Protein AF-A0A832GE24-F1 (afdb_monomer)

pLDDT: mean 90.78, std 8.94, range [49.69, 98.56]

Mean predicted aligned error: 11.34 Å

Nearest PDB structures (foldseek):
  1hh4-assembly1_D  TM=3.457E-01  e=4.045E+00  Homo sapiens
  7qfa-assembly1_A  TM=4.150E-01  e=9.790E+00  Homo sapiens

Foldseek 3Di:
DFWFKAFAKADDPPPFWRFEAAQVWPHFAAPQKKKFKWKDAPPDDPVPTHTWDAIFGAHDDPRGRITGDGMITDHHDHAQHKMKMKMKMWGCVQDRDRVSNVLDQTWIDMFPIDIDGTHGDPDPDDGHYPMGTGYYYTHHSDDDDALLCDQDPQKDKDWQWDRDPVSDTDQDDLDPPGGMDMDHDDPDDDLKDKDKDWDKAEDHPDVVRDFFAKDDDDPFFDNTDGQVGGDQAWIWGQGADDPDPDQPNWTFIHHRRDTPDIGHDHRYDVVIDIWIWIWIQDSVRDIDIDIRD

Radius of gyration: 25.73 Å; Cα contacts (8 Å, |Δi|>4): 711; chains: 1; bounding box: 56×35×77 Å

Sequence (293 aa):
MSTGTVNFFTFHPQPGLGRVYEADGVTPLASGFSAQLYAGPAGAPEGSLLPVGTPQPFLGGTAAGYLRGTNVIVPHVTAGLPCELQLRVWENAGGNDYESAAVQAVKVGKSAVFTVTLGRDWSPVFPPNANGFPSFRVRGVESLCSDFEALPVGSMISGSAYVGGDGILHLTDAVNGQQGTFLWAAGRPLGGFRAAFKALVGDSSSAPPADGFSFCFGSDLSPSFGEEGSGMGLIVSFDTFDNGGEDAPCIDLKWNGATFAHAPKRLVSQPAAFADVFIELATNGAVTVSHGG

Secondary structure (DSSP, 8-state):
-PEEEEEEE---SSTTBS-EE-TTSSSBP-TTEEEEEEEEETT--GGG-EEEEEEEEBP-GGGTT-BEEEEEEEEEEETTSEEEEEEEEEEGGG-SSHHHHHTTTS-EEEPPPEEEE-B-TT-SSPPPBS--SBPEEPBPPP-----SSSPPTTEEEEET-EE-TTS-EES--SSTT--EEEEE--SS--S-EEEEEEE--B--SSSS---EEEEEE-SS--SS--TT--SSSEEEEEE-S--SSS--SEEEEEETTEEEEEEE----BSS---EEEEEEE-TTS-EEEEE--

Structure (mmCIF, N/CA/C/O backbone):
data_AF-A0A832GE24-F1
#
_entry.id   AF-A0A832GE24-F1
#
loop_
_atom_site.group_PDB
_atom_site.id
_atom_site.type_symbol
_atom_site.label_atom_id
_atom_site.label_alt_id
_atom_site.label_comp_id
_atom_site.label_asym_id
_atom_site.label_entity_id
_atom_site.label_seq_id
_atom_site.pdbx_PDB_ins_code
_atom_site.Cartn_x
_atom_site.Cartn_y
_atom_site.Cartn_z
_atom_site.occupancy
_atom_site.B_iso_or_equiv
_atom_site.auth_seq_id
_atom_site.auth_comp_id
_atom_site.auth_asym_id
_atom_site.auth_atom_id
_atom_site.pdbx_PDB_model_num
ATOM 1 N N . MET A 1 1 ? 29.127 13.403 -32.115 1.00 55.69 1 MET A N 1
ATOM 2 C CA . MET A 1 1 ? 29.156 11.991 -31.672 1.00 55.69 1 MET A CA 1
ATOM 3 C C . MET A 1 1 ? 27.890 11.335 -32.192 1.00 55.69 1 MET A C 1
ATOM 5 O O . MET A 1 1 ? 26.869 12.008 -32.163 1.00 55.69 1 MET A O 1
ATOM 9 N N . SER A 1 2 ? 27.948 10.119 -32.738 1.00 68.31 2 SER A N 1
ATOM 10 C CA . SER A 1 2 ? 26.733 9.410 -33.173 1.00 68.31 2 SER A CA 1
ATOM 11 C C . SER A 1 2 ? 25.919 8.993 -31.952 1.00 68.31 2 SER A C 1
ATOM 13 O O . SER A 1 2 ? 26.489 8.570 -30.939 1.00 68.31 2 SER A O 1
ATOM 15 N N . THR A 1 3 ? 24.603 9.158 -32.023 1.00 73.94 3 THR A N 1
ATOM 16 C CA . THR A 1 3 ? 23.712 8.906 -30.890 1.00 73.94 3 THR A CA 1
ATOM 17 C C . THR A 1 3 ? 23.291 7.444 -30.898 1.00 73.94 3 THR A C 1
ATOM 19 O O . THR A 1 3 ? 22.932 6.905 -31.938 1.00 73.94 3 THR A O 1
ATOM 22 N N . GLY A 1 4 ? 23.373 6.764 -29.755 1.00 85.88 4 GLY A N 1
ATOM 23 C CA . GLY A 1 4 ? 22.975 5.363 -29.688 1.00 85.88 4 GLY A CA 1
ATOM 24 C C . GLY A 1 4 ? 21.460 5.183 -29.783 1.00 85.88 4 GLY A C 1
ATOM 25 O O . GLY A 1 4 ? 20.692 5.999 -29.269 1.00 85.88 4 GLY A O 1
ATOM 26 N N . THR A 1 5 ? 21.027 4.097 -30.424 1.00 90.50 5 THR A N 1
ATOM 27 C CA . THR A 1 5 ? 19.605 3.749 -30.562 1.00 90.50 5 THR A CA 1
ATOM 28 C C . THR A 1 5 ? 19.289 2.361 -30.010 1.00 90.50 5 THR A C 1
ATOM 30 O O . THR A 1 5 ? 20.124 1.454 -30.032 1.00 90.50 5 THR A O 1
ATOM 33 N N . VAL A 1 6 ? 18.063 2.186 -29.518 1.00 92.94 6 VAL A N 1
ATOM 34 C CA . VAL A 1 6 ? 17.504 0.902 -29.070 1.00 92.94 6 VAL A CA 1
ATOM 35 C C . VAL A 1 6 ? 16.090 0.751 -29.628 1.00 92.94 6 VAL A C 1
ATOM 37 O O . VAL A 1 6 ? 15.352 1.730 -29.723 1.00 92.94 6 VAL A O 1
ATOM 40 N N . ASN A 1 7 ? 15.693 -0.456 -30.014 1.00 93.62 7 ASN A N 1
ATOM 41 C CA . ASN A 1 7 ? 14.316 -0.733 -30.403 1.00 93.62 7 ASN A CA 1
ATOM 42 C C . ASN A 1 7 ? 13.472 -0.955 -29.140 1.00 93.62 7 ASN A C 1
ATOM 44 O O . ASN A 1 7 ? 13.737 -1.891 -28.374 1.00 93.62 7 ASN A O 1
ATOM 48 N N . PHE A 1 8 ? 12.450 -0.124 -28.909 1.00 95.31 8 PHE A N 1
ATOM 49 C CA . PHE A 1 8 ? 11.556 -0.287 -27.762 1.00 95.31 8 PHE A CA 1
ATOM 50 C C . PHE A 1 8 ? 10.533 -1.395 -28.029 1.00 95.31 8 PHE A C 1
ATOM 52 O O . PHE A 1 8 ? 9.339 -1.170 -28.200 1.00 95.31 8 PHE A O 1
ATOM 59 N N . PHE A 1 9 ? 11.019 -2.627 -28.048 1.00 96.06 9 PHE A N 1
ATOM 60 C CA . PHE A 1 9 ? 10.218 -3.825 -28.215 1.00 96.06 9 PHE A CA 1
ATOM 61 C C . PHE A 1 9 ? 10.592 -4.818 -27.122 1.00 96.06 9 PHE A C 1
ATOM 63 O O . PHE A 1 9 ? 11.741 -5.249 -27.065 1.00 96.06 9 PHE A O 1
ATOM 70 N N . THR A 1 10 ? 9.642 -5.160 -26.248 1.00 97.56 10 THR A N 1
ATOM 71 C CA . THR A 1 10 ? 9.942 -5.956 -25.044 1.00 97.56 10 THR A CA 1
ATOM 72 C C . THR A 1 10 ? 9.653 -7.446 -25.202 1.00 97.56 10 THR A C 1
ATOM 74 O O . THR A 1 10 ? 9.991 -8.222 -24.317 1.00 97.56 10 THR A O 1
ATOM 77 N N . PHE A 1 11 ? 9.061 -7.889 -26.317 1.00 96.81 11 PHE A N 1
ATOM 78 C CA . PHE A 1 11 ? 8.861 -9.320 -26.556 1.00 96.81 11 PHE A CA 1
ATOM 79 C C . PHE A 1 11 ? 10.199 -10.055 -26.590 1.00 96.81 11 PHE A C 1
ATOM 81 O O . PHE A 1 11 ? 11.121 -9.653 -27.304 1.00 96.81 11 PHE A O 1
ATOM 88 N N . HIS A 1 12 ? 10.275 -11.171 -25.873 1.00 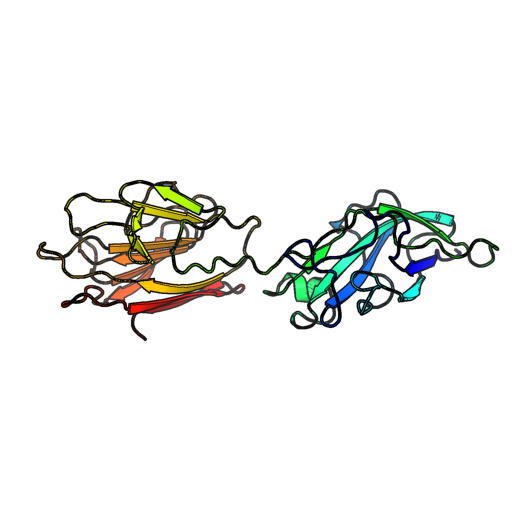95.75 12 HIS A N 1
ATOM 89 C CA . HIS A 1 12 ? 11.435 -12.043 -25.861 1.00 95.75 12 HIS A CA 1
ATOM 90 C C . HIS A 1 12 ? 10.987 -13.504 -26.048 1.00 95.75 12 HIS A C 1
ATOM 92 O O . HIS A 1 12 ? 10.009 -13.918 -25.425 1.00 95.75 12 HIS A O 1
ATOM 98 N N . PRO A 1 13 ? 11.673 -14.309 -26.884 1.00 94.00 13 PRO A N 1
ATOM 99 C CA . PRO A 1 13 ? 11.295 -15.708 -27.115 1.00 94.00 13 PRO A CA 1
ATOM 10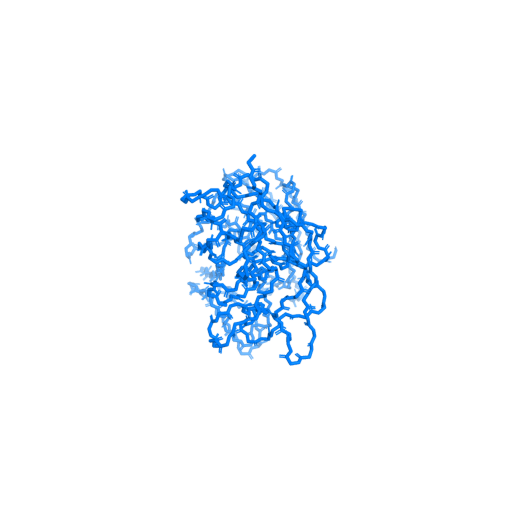0 C C . PRO A 1 13 ? 11.485 -16.602 -25.878 1.00 94.00 13 PRO A C 1
ATOM 102 O O . PRO A 1 13 ? 10.810 -17.616 -25.738 1.00 94.00 13 PRO A O 1
ATOM 105 N N . GLN A 1 14 ? 12.395 -16.235 -24.971 1.00 95.56 14 GLN A N 1
ATOM 106 C CA . GLN A 1 14 ? 12.538 -16.890 -23.666 1.00 95.56 14 GLN A CA 1
ATOM 107 C C . GLN A 1 14 ? 11.373 -16.493 -22.735 1.00 95.56 14 GLN A C 1
ATOM 109 O O . GLN A 1 14 ? 11.258 -15.308 -22.420 1.00 95.56 14 GLN A O 1
ATOM 114 N N . PRO A 1 15 ? 10.578 -17.451 -22.216 1.00 87.50 15 PRO A N 1
ATOM 115 C CA . PRO A 1 15 ? 9.357 -17.166 -21.447 1.00 87.50 15 PRO A CA 1
ATOM 116 C C . PRO A 1 15 ? 9.547 -16.327 -20.174 1.00 87.50 15 PRO A C 1
ATOM 118 O O . PRO A 1 15 ? 8.605 -15.703 -19.698 1.00 87.50 15 PRO A O 1
ATOM 121 N N . GLY A 1 16 ? 10.758 -16.317 -19.611 1.00 93.25 16 GLY A N 1
ATOM 122 C CA . GLY A 1 16 ? 11.084 -15.588 -18.385 1.00 93.25 16 GLY A CA 1
ATOM 123 C C . GLY A 1 16 ? 11.474 -14.123 -18.585 1.00 93.25 16 GLY A C 1
ATOM 124 O O . GLY A 1 16 ? 11.752 -13.453 -17.596 1.00 93.25 16 GLY A O 1
ATOM 125 N N . LEU A 1 17 ? 11.506 -13.596 -19.814 1.00 97.38 17 LEU A N 1
ATOM 126 C CA . LEU A 1 17 ? 12.036 -12.258 -20.110 1.00 97.38 17 LEU A CA 1
ATOM 127 C C . LEU A 1 17 ? 10.999 -11.336 -20.766 1.00 97.38 17 LEU A C 1
ATOM 129 O O . LEU A 1 17 ? 10.124 -11.776 -21.513 1.00 97.38 17 LEU A O 1
ATOM 133 N N . GLY A 1 18 ? 11.130 -10.038 -20.492 1.00 96.31 18 GLY A N 1
ATOM 134 C CA . GLY A 1 18 ? 10.484 -8.972 -21.255 1.00 96.31 18 GLY A CA 1
ATOM 135 C C . GLY A 1 18 ? 8.983 -8.750 -21.019 1.00 96.31 18 GLY A C 1
ATOM 136 O O . GLY A 1 18 ? 8.443 -7.748 -21.497 1.00 96.31 18 GLY A O 1
ATOM 137 N N . ARG A 1 19 ? 8.299 -9.647 -20.292 1.00 98.19 19 ARG A N 1
ATOM 138 C CA . ARG A 1 19 ? 6.855 -9.560 -20.031 1.00 98.19 19 ARG A CA 1
ATOM 139 C C . ARG A 1 19 ? 6.564 -8.898 -18.687 1.00 98.19 19 ARG A C 1
ATOM 141 O O . ARG A 1 19 ? 7.263 -9.138 -17.704 1.00 98.19 19 ARG A O 1
ATOM 148 N N . VAL A 1 20 ? 5.508 -8.093 -18.640 1.00 98.25 20 VAL A N 1
ATOM 149 C CA . VAL A 1 20 ? 5.031 -7.437 -17.420 1.00 98.25 20 VAL A CA 1
ATOM 150 C C . VAL A 1 20 ? 3.645 -7.949 -17.044 1.00 98.25 20 VAL A C 1
ATOM 152 O O . VAL A 1 20 ? 2.763 -8.069 -17.898 1.00 98.25 20 VAL A O 1
ATOM 155 N N . TYR A 1 21 ? 3.466 -8.237 -15.760 1.00 96.12 21 TYR A N 1
ATOM 156 C CA . TYR A 1 21 ? 2.234 -8.768 -15.184 1.00 96.12 21 TYR A CA 1
ATOM 157 C C . TYR A 1 21 ? 1.584 -7.782 -14.209 1.00 96.12 21 TYR A C 1
ATOM 159 O O . TYR A 1 21 ? 2.249 -6.905 -13.653 1.00 96.12 21 TYR A O 1
ATOM 167 N N . GLU A 1 22 ? 0.288 -7.965 -13.987 1.00 93.06 22 GLU A N 1
ATOM 168 C CA . GLU A 1 22 ? -0.484 -7.411 -12.879 1.00 93.06 22 GLU A CA 1
ATOM 169 C C . GLU A 1 22 ? 0.100 -7.826 -11.526 1.00 93.06 22 GLU A C 1
ATOM 171 O O . GLU A 1 22 ? 0.935 -8.727 -11.427 1.00 93.06 22 GLU A O 1
ATOM 176 N N . ALA A 1 23 ? -0.379 -7.189 -10.456 1.00 85.25 23 ALA A N 1
ATOM 177 C CA . ALA A 1 23 ? 0.081 -7.452 -9.092 1.00 85.25 23 ALA A CA 1
ATOM 178 C C . ALA A 1 23 ? -0.067 -8.923 -8.643 1.00 85.25 23 ALA A C 1
ATOM 180 O O . ALA A 1 23 ? 0.685 -9.354 -7.767 1.00 85.25 23 ALA A O 1
ATOM 181 N N . ASP A 1 24 ? -0.964 -9.690 -9.272 1.00 79.69 24 ASP A N 1
ATOM 182 C CA . ASP A 1 24 ? -1.143 -11.134 -9.059 1.00 79.69 24 ASP A CA 1
ATOM 183 C C . ASP A 1 24 ? 0.040 -11.991 -9.561 1.00 79.69 24 ASP A C 1
ATOM 185 O O . ASP A 1 24 ? 0.188 -13.143 -9.161 1.00 79.69 24 ASP A O 1
ATOM 189 N N . GLY A 1 25 ? 0.913 -11.437 -10.411 1.00 84.56 25 GLY A N 1
ATOM 190 C CA . GLY A 1 25 ? 2.054 -12.135 -11.003 1.00 84.56 25 GLY A CA 1
ATOM 191 C C . GLY A 1 25 ? 1.705 -13.162 -12.086 1.00 84.56 25 GLY A C 1
ATOM 192 O O . GLY A 1 25 ? 2.603 -13.878 -12.527 1.00 84.56 25 GLY A O 1
ATOM 193 N N . VAL A 1 26 ? 0.445 -13.235 -12.521 1.00 86.56 26 VAL A N 1
ATOM 194 C CA . VAL A 1 26 ? -0.060 -14.221 -13.490 1.00 86.56 26 VAL A CA 1
ATOM 195 C C . VAL A 1 26 ? -0.701 -13.534 -14.694 1.00 86.56 26 VAL A C 1
ATOM 197 O O . VAL A 1 26 ? -0.445 -13.929 -15.833 1.00 86.56 26 VAL A O 1
ATOM 200 N N . THR A 1 27 ? -1.499 -12.490 -14.472 1.00 93.06 27 THR A N 1
ATOM 201 C CA . THR A 1 27 ? -2.240 -11.793 -15.527 1.00 93.06 27 THR A CA 1
ATOM 202 C C . THR A 1 27 ? -1.317 -10.810 -16.249 1.00 93.06 27 THR A C 1
ATOM 204 O O . THR A 1 27 ? -0.777 -9.914 -15.607 1.00 93.06 27 THR A O 1
ATOM 207 N N . PRO A 1 28 ? -1.072 -10.929 -17.566 1.00 97.12 28 PRO A N 1
ATOM 208 C CA . PRO A 1 28 ? -0.239 -9.963 -18.281 1.00 97.12 28 PRO A CA 1
ATOM 209 C C . PRO A 1 28 ? -0.912 -8.587 -18.364 1.00 97.12 28 PRO A C 1
ATOM 211 O O . PRO A 1 28 ? -2.118 -8.511 -18.597 1.00 97.12 28 PRO A O 1
ATOM 214 N N . LEU A 1 29 ? -0.135 -7.506 -18.241 1.00 96.56 29 LEU A N 1
ATOM 215 C CA . LEU A 1 29 ? -0.678 -6.145 -18.342 1.00 96.56 29 LEU A CA 1
ATOM 216 C C . LEU A 1 29 ? -1.290 -5.865 -19.718 1.00 96.56 29 LEU A C 1
ATOM 218 O O . LEU A 1 29 ? -0.758 -6.279 -20.746 1.00 96.56 29 LEU A O 1
ATOM 222 N N . ALA A 1 30 ? -2.373 -5.098 -19.746 1.00 93.50 30 ALA A N 1
ATOM 223 C CA . ALA A 1 30 ? -3.052 -4.698 -20.974 1.00 93.50 30 ALA A CA 1
ATOM 224 C C . ALA A 1 30 ? -3.310 -3.179 -20.986 1.00 93.50 30 ALA A C 1
ATOM 226 O O . ALA A 1 30 ? -2.569 -2.398 -20.385 1.00 93.50 30 ALA A O 1
ATOM 227 N N . SER A 1 31 ? -4.357 -2.745 -21.693 1.00 91.81 31 SER A N 1
ATOM 228 C CA . SER A 1 31 ? -4.804 -1.350 -21.701 1.00 91.81 31 SER A CA 1
ATOM 229 C C . SER A 1 31 ? -5.030 -0.822 -20.281 1.00 91.81 31 SER A C 1
ATOM 231 O O . SER A 1 31 ? -5.620 -1.520 -19.462 1.00 91.81 31 SER A O 1
ATOM 233 N N . GLY A 1 32 ? -4.614 0.418 -20.015 1.00 93.69 32 GLY A N 1
ATOM 234 C CA . GLY A 1 32 ? -4.690 1.047 -18.686 1.00 93.69 32 GLY A CA 1
ATOM 235 C C . GLY A 1 32 ? -3.324 1.300 -18.048 1.00 93.69 32 GLY A C 1
ATOM 236 O O . GLY A 1 32 ? -3.233 2.071 -17.098 1.00 93.69 32 GLY A O 1
ATOM 237 N N . PHE A 1 33 ? -2.263 0.731 -18.621 1.00 97.12 33 PHE A N 1
ATOM 238 C CA . PHE A 1 33 ? -0.883 0.936 -18.194 1.00 97.12 33 PHE A CA 1
ATOM 239 C C . PHE A 1 33 ? -0.033 1.525 -19.314 1.00 97.12 33 PHE A C 1
ATOM 241 O O . PHE A 1 33 ? -0.252 1.241 -20.498 1.00 97.12 33 PHE A O 1
ATOM 248 N N . SER A 1 34 ? 0.981 2.285 -18.916 1.00 97.69 34 SER A N 1
ATOM 249 C CA . SER A 1 34 ? 2.030 2.802 -19.790 1.00 97.69 34 SER A CA 1
ATOM 250 C C . SER A 1 34 ? 3.403 2.447 -19.235 1.00 97.69 34 SER A C 1
ATOM 252 O O . SER A 1 34 ? 3.565 2.190 -18.040 1.00 97.69 34 SER A O 1
ATOM 254 N N . ALA A 1 35 ? 4.402 2.415 -20.111 1.00 98.12 35 ALA A N 1
ATOM 255 C CA . ALA A 1 35 ? 5.787 2.235 -19.712 1.00 98.12 35 ALA A CA 1
ATOM 256 C C . ALA A 1 35 ? 6.742 3.098 -20.532 1.00 98.12 35 ALA A C 1
ATOM 258 O O . ALA A 1 35 ? 6.493 3.394 -21.700 1.00 98.12 35 ALA A O 1
ATOM 259 N N . GLN A 1 36 ? 7.880 3.439 -19.942 1.00 98.19 36 GLN A N 1
ATOM 260 C CA . GLN A 1 36 ? 8.950 4.178 -20.602 1.00 98.19 36 GLN A CA 1
ATOM 261 C C . GLN A 1 36 ? 10.305 3.566 -20.248 1.00 98.19 36 GLN A C 1
ATOM 263 O O . GLN A 1 36 ? 10.488 2.987 -19.172 1.00 98.19 36 GLN A O 1
ATOM 268 N N . LEU A 1 37 ? 11.253 3.668 -21.177 1.00 97.94 37 LEU A N 1
ATOM 269 C CA . LEU A 1 37 ? 12.635 3.282 -20.931 1.00 97.94 37 LEU A CA 1
ATOM 270 C C . LEU A 1 37 ? 13.362 4.403 -20.194 1.00 97.94 37 LEU A C 1
ATOM 272 O O . LEU A 1 37 ? 13.199 5.578 -20.511 1.00 97.94 37 LEU A O 1
ATOM 276 N N . TYR A 1 38 ? 14.199 4.020 -19.243 1.00 97.94 38 TYR A N 1
ATOM 277 C CA . TYR A 1 38 ? 15.140 4.893 -18.557 1.00 97.94 38 TYR A CA 1
ATOM 278 C C . TYR A 1 38 ? 16.543 4.405 -18.878 1.00 97.94 38 TYR A C 1
ATOM 280 O O . TYR A 1 38 ? 16.767 3.196 -18.925 1.00 97.94 38 TYR A O 1
ATOM 288 N N . ALA A 1 39 ? 17.470 5.327 -19.120 1.00 97.06 39 ALA A N 1
ATOM 289 C CA . ALA A 1 39 ? 18.795 5.005 -19.625 1.00 97.06 39 ALA A CA 1
ATOM 290 C C . ALA A 1 39 ? 19.907 5.772 -18.905 1.00 97.06 39 ALA A C 1
ATOM 292 O O . ALA A 1 39 ? 19.732 6.917 -18.481 1.00 97.06 39 ALA A O 1
ATOM 293 N N . GLY A 1 40 ? 21.092 5.171 -18.851 1.00 95.31 40 GLY A N 1
ATOM 294 C CA . GLY A 1 40 ? 22.327 5.753 -18.323 1.00 95.31 40 GLY A CA 1
ATOM 295 C C . GLY A 1 40 ? 23.567 5.180 -19.019 1.00 95.31 40 GLY A C 1
ATOM 296 O O . GLY A 1 40 ? 23.468 4.160 -19.708 1.00 95.31 40 GLY A O 1
ATOM 297 N N . PRO A 1 41 ? 24.745 5.814 -18.871 1.00 93.44 41 PRO A N 1
ATOM 298 C CA . PRO A 1 41 ? 26.000 5.202 -19.304 1.00 93.44 41 PRO A CA 1
ATOM 299 C C . PRO A 1 41 ? 26.247 3.878 -18.562 1.00 93.44 41 PRO A C 1
ATOM 301 O O . PRO A 1 41 ? 25.641 3.622 -17.524 1.00 93.44 41 PRO A O 1
ATOM 304 N N . ALA A 1 42 ? 27.140 3.037 -19.086 1.00 94.12 42 ALA A N 1
ATOM 305 C CA .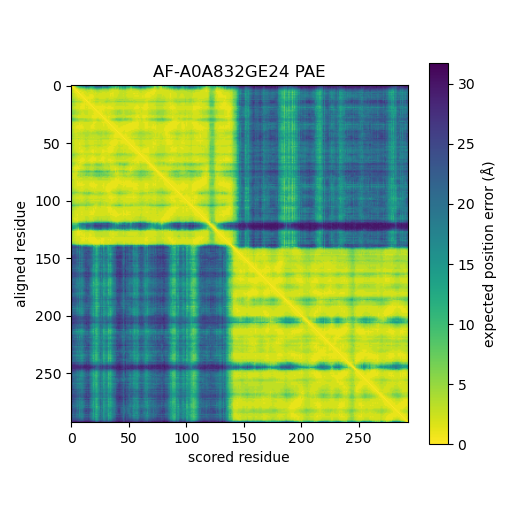 ALA A 1 42 ? 27.495 1.764 -18.456 1.00 94.12 42 ALA A CA 1
ATOM 306 C C . ALA A 1 42 ? 27.880 1.932 -16.973 1.00 94.12 42 ALA A C 1
ATOM 308 O O . ALA A 1 42 ? 28.671 2.815 -16.630 1.00 94.12 42 ALA A O 1
ATOM 309 N N . GLY A 1 43 ? 27.320 1.085 -16.104 1.00 93.06 43 GLY A N 1
ATOM 310 C CA . GLY A 1 43 ? 27.519 1.148 -14.654 1.00 93.06 43 GLY A CA 1
ATOM 311 C C . GLY A 1 43 ? 26.777 2.279 -13.929 1.00 93.06 43 GLY A C 1
ATOM 312 O O . GLY A 1 43 ? 27.000 2.466 -12.733 1.00 93.06 43 GLY A O 1
ATOM 313 N N . ALA A 1 44 ? 25.909 3.041 -14.604 1.00 94.12 44 ALA A N 1
ATOM 314 C CA . ALA A 1 44 ? 25.092 4.056 -13.943 1.00 94.12 44 ALA A CA 1
ATOM 315 C C . ALA A 1 44 ? 24.142 3.420 -12.905 1.00 94.12 44 ALA A C 1
ATOM 317 O O . ALA A 1 44 ? 23.448 2.450 -13.225 1.00 94.12 44 ALA A O 1
ATOM 318 N N . PRO A 1 45 ? 24.061 3.962 -11.675 1.00 92.19 45 PRO A N 1
ATOM 319 C CA . PRO A 1 45 ? 23.113 3.475 -10.680 1.00 92.19 45 PRO A CA 1
ATOM 320 C C . PRO A 1 45 ? 21.665 3.751 -11.110 1.00 92.19 45 PRO A C 1
ATOM 322 O O . PRO A 1 45 ? 21.379 4.738 -11.788 1.00 92.19 45 PRO A O 1
ATOM 325 N N 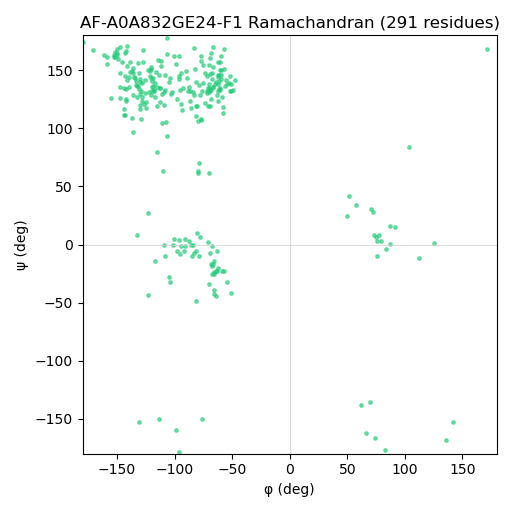. GLU A 1 46 ? 20.722 2.922 -10.647 1.00 92.75 46 GLU A N 1
ATOM 326 C CA . GLU A 1 46 ? 19.292 3.038 -10.988 1.00 92.75 46 GLU A CA 1
ATOM 327 C C . GLU A 1 46 ? 18.733 4.456 -10.765 1.00 92.75 46 GLU A C 1
ATOM 329 O O . GLU A 1 46 ? 17.976 4.976 -11.589 1.00 92.75 46 GLU A O 1
ATOM 334 N N . GLY A 1 47 ? 19.124 5.095 -9.657 1.00 90.12 47 GLY A N 1
ATOM 335 C CA . GLY A 1 47 ? 18.660 6.430 -9.278 1.00 90.12 47 GLY A CA 1
ATOM 336 C C . GLY A 1 47 ? 19.119 7.557 -10.209 1.00 90.12 47 GLY A C 1
ATOM 337 O O . GLY A 1 47 ? 18.524 8.628 -10.171 1.00 90.12 47 GLY A O 1
ATOM 338 N N . SER A 1 48 ? 20.133 7.333 -11.054 1.00 93.19 48 SER A N 1
ATOM 339 C CA . SER A 1 48 ? 20.611 8.324 -12.030 1.00 93.19 48 SER A CA 1
ATOM 340 C C . SER A 1 48 ? 20.118 8.074 -13.457 1.00 93.19 48 SER A C 1
ATOM 342 O O . SER A 1 48 ? 20.498 8.817 -14.361 1.00 93.19 48 SER A O 1
ATOM 344 N N . LEU A 1 49 ? 19.333 7.017 -13.697 1.00 95.75 49 LEU A N 1
ATOM 345 C CA . LEU A 1 49 ? 18.782 6.743 -15.026 1.00 95.75 49 LEU A CA 1
ATOM 346 C C . LEU A 1 49 ? 17.716 7.788 -15.376 1.00 95.75 49 LEU A C 1
ATOM 348 O O . LEU A 1 49 ? 16.841 8.083 -14.561 1.00 95.75 49 LEU A O 1
ATOM 352 N N . LEU A 1 50 ? 17.773 8.309 -16.602 1.00 95.75 50 LEU A N 1
ATOM 353 C CA . LEU A 1 50 ? 16.870 9.350 -17.102 1.00 95.75 50 LEU A CA 1
ATOM 354 C C . LEU A 1 50 ? 15.888 8.777 -18.132 1.00 95.75 50 LEU A C 1
ATOM 356 O O . LEU A 1 50 ? 16.290 7.895 -18.897 1.00 95.75 50 LEU A O 1
ATOM 360 N N . PRO A 1 51 ? 14.637 9.269 -18.193 1.00 97.00 51 PRO A N 1
ATOM 361 C CA . PRO A 1 51 ? 13.659 8.797 -19.167 1.00 97.00 51 PRO A CA 1
ATOM 362 C C . PRO A 1 51 ? 14.132 9.081 -20.599 1.00 97.00 51 PRO A C 1
ATOM 364 O O . PRO A 1 51 ? 14.646 10.158 -20.902 1.00 97.00 51 PRO A O 1
ATOM 367 N N . VAL A 1 52 ? 13.939 8.114 -21.495 1.00 95.25 52 VAL A N 1
ATOM 368 C CA . VAL A 1 52 ? 14.250 8.215 -22.926 1.00 95.25 52 VAL A CA 1
ATOM 369 C C . VAL A 1 52 ? 13.069 7.748 -23.773 1.00 95.25 52 VAL A C 1
ATOM 371 O O . VAL A 1 52 ? 12.311 6.853 -23.396 1.00 95.25 52 VAL A O 1
ATOM 374 N N . GLY A 1 53 ? 12.907 8.362 -24.947 1.00 93.00 53 GLY A N 1
ATOM 375 C CA . GLY A 1 53 ? 11.729 8.148 -25.790 1.00 93.00 53 GLY A CA 1
ATOM 376 C C . GLY A 1 53 ? 10.451 8.687 -25.143 1.00 93.00 53 GLY A C 1
ATOM 377 O O . GLY A 1 53 ? 10.510 9.497 -24.222 1.00 93.00 53 GLY A O 1
ATOM 378 N N . THR A 1 54 ? 9.293 8.240 -25.623 1.00 95.12 54 THR A N 1
ATOM 379 C CA . THR A 1 54 ? 7.981 8.590 -25.055 1.00 95.12 54 THR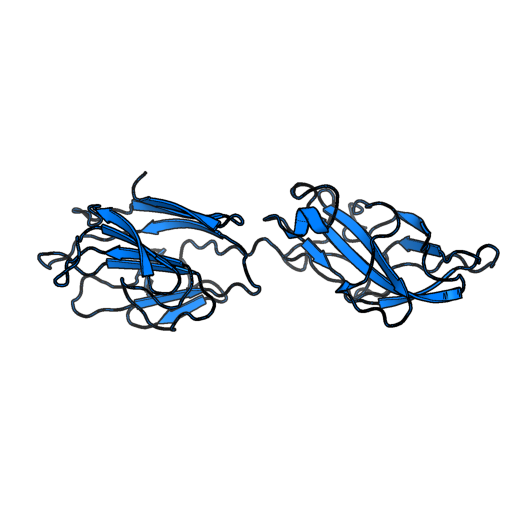 A CA 1
ATOM 380 C C . THR A 1 54 ? 7.336 7.368 -24.400 1.00 95.12 54 THR A C 1
ATOM 382 O O . THR A 1 54 ? 7.599 6.246 -24.854 1.00 95.12 54 THR A O 1
ATOM 385 N N . PRO A 1 55 ? 6.458 7.554 -23.395 1.00 97.50 55 PRO A N 1
ATOM 386 C CA . PRO A 1 55 ? 5.655 6.469 -22.841 1.00 97.50 55 PRO A CA 1
ATOM 387 C C . PRO A 1 55 ? 4.924 5.680 -23.933 1.00 97.50 55 PRO A C 1
ATOM 389 O O . PRO A 1 55 ? 4.404 6.262 -24.887 1.00 97.50 55 PRO A O 1
ATOM 392 N N . GLN A 1 56 ? 4.907 4.356 -23.802 1.00 97.44 56 GLN A N 1
ATOM 393 C CA . GLN A 1 56 ? 4.239 3.432 -24.714 1.00 97.44 56 GLN A CA 1
ATOM 394 C C . GLN A 1 56 ? 3.163 2.638 -23.962 1.00 97.44 56 GLN A C 1
ATOM 396 O O . GLN A 1 56 ? 3.406 2.225 -22.825 1.00 97.44 56 GLN A O 1
ATOM 401 N N . PRO A 1 57 ? 1.997 2.382 -24.580 1.00 97.00 57 PRO A N 1
ATOM 402 C CA . PRO A 1 57 ? 0.981 1.511 -24.005 1.00 97.00 57 PRO A CA 1
ATOM 403 C C . PRO A 1 57 ? 1.358 0.030 -24.158 1.00 97.00 57 PRO A C 1
ATOM 405 O O . PRO A 1 57 ? 2.109 -0.355 -25.061 1.00 97.00 57 PRO A O 1
ATOM 408 N N . PHE A 1 58 ? 0.782 -0.822 -23.310 1.00 97.88 58 PHE A N 1
ATOM 409 C CA . PHE A 1 58 ? 0.885 -2.274 -23.464 1.00 97.88 58 PHE A CA 1
ATOM 410 C C . PHE A 1 58 ? 0.020 -2.796 -24.613 1.00 97.88 58 PHE A C 1
ATOM 412 O O . PHE A 1 58 ? -1.065 -2.284 -24.900 1.00 97.88 58 PHE A O 1
ATOM 419 N N . LEU A 1 59 ? 0.503 -3.856 -25.261 1.00 97.00 59 LEU A N 1
ATOM 420 C CA . LEU A 1 59 ? -0.253 -4.597 -26.266 1.00 97.00 59 LEU A CA 1
ATOM 421 C C . LEU A 1 59 ? -1.419 -5.368 -25.619 1.00 97.00 59 LEU A C 1
ATOM 423 O O . LEU A 1 59 ? -1.428 -5.624 -24.418 1.00 97.00 59 LEU A O 1
ATOM 427 N N . GLY A 1 60 ? -2.406 -5.757 -26.429 1.00 94.56 60 GLY A N 1
ATOM 428 C CA . GLY A 1 60 ? -3.549 -6.569 -25.999 1.00 94.56 60 GLY A CA 1
ATOM 429 C C . GLY A 1 60 ? -3.492 -8.022 -26.486 1.00 94.56 60 GLY A C 1
ATOM 430 O O . GLY A 1 60 ? -2.602 -8.420 -27.244 1.00 94.56 60 GLY A O 1
ATOM 431 N N . GLY A 1 61 ? -4.486 -8.815 -26.079 1.00 94.06 61 GLY A N 1
ATOM 432 C CA . GLY A 1 61 ? -4.659 -10.200 -26.526 1.00 94.06 61 GLY A CA 1
ATOM 433 C C . GLY A 1 61 ? -3.486 -11.103 -26.136 1.00 94.06 61 GLY A C 1
ATOM 434 O O . GLY A 1 61 ? -2.953 -11.015 -25.034 1.00 94.06 61 GLY A O 1
ATOM 435 N N . THR A 1 62 ? -3.050 -11.969 -27.051 1.00 93.69 62 THR A N 1
ATOM 436 C CA . THR A 1 62 ? -1.941 -12.910 -26.799 1.00 93.69 62 THR A CA 1
ATOM 437 C C . THR A 1 62 ? -0.603 -12.215 -26.531 1.00 93.69 62 THR A C 1
ATOM 439 O O . THR A 1 62 ? 0.260 -12.793 -25.870 1.00 93.69 62 THR A O 1
ATOM 442 N N . ALA A 1 63 ? -0.446 -10.970 -26.991 1.00 95.12 63 ALA A N 1
ATOM 443 C CA . ALA A 1 63 ? 0.741 -10.147 -26.783 1.00 95.12 63 ALA A CA 1
ATOM 444 C C . ALA A 1 63 ? 0.672 -9.269 -25.518 1.00 95.12 63 ALA A C 1
ATOM 446 O O . ALA A 1 63 ? 1.592 -8.485 -25.289 1.00 95.12 63 ALA A O 1
ATOM 447 N N . ALA A 1 64 ? -0.376 -9.399 -24.693 1.00 97.69 64 ALA A N 1
ATOM 448 C CA . ALA A 1 64 ? -0.483 -8.677 -23.427 1.00 97.69 64 ALA A CA 1
ATOM 449 C C . ALA A 1 64 ? 0.772 -8.866 -22.561 1.00 97.69 64 ALA A C 1
ATOM 451 O O . ALA A 1 64 ? 1.402 -9.927 -22.575 1.00 97.69 64 ALA A O 1
ATOM 452 N N . GLY A 1 65 ? 1.155 -7.827 -21.830 1.00 97.06 65 GLY A N 1
ATOM 453 C CA . GLY A 1 65 ? 2.363 -7.746 -21.014 1.00 97.06 65 GLY A CA 1
ATOM 454 C C . GLY A 1 65 ? 3.621 -7.346 -21.786 1.00 97.06 65 GLY A C 1
ATOM 455 O O . GLY A 1 65 ? 4.662 -7.158 -21.164 1.00 97.06 65 GLY A O 1
ATOM 456 N N . TYR A 1 66 ? 3.549 -7.186 -23.109 1.00 98.12 66 TYR A N 1
ATOM 457 C CA . TYR A 1 66 ? 4.649 -6.673 -23.926 1.00 98.12 66 TYR A CA 1
ATOM 458 C C . TYR A 1 66 ? 4.337 -5.288 -24.496 1.00 98.12 66 TYR A C 1
ATOM 460 O O . TYR A 1 66 ? 3.176 -4.913 -24.663 1.00 98.12 66 TYR A O 1
ATOM 468 N N . LEU A 1 67 ? 5.392 -4.552 -24.846 1.00 97.06 67 LEU A N 1
ATOM 469 C CA . LEU A 1 67 ? 5.315 -3.267 -25.536 1.00 97.06 67 LEU A CA 1
ATOM 470 C C . LEU A 1 67 ? 5.956 -3.356 -26.921 1.00 97.06 67 LEU A C 1
ATOM 472 O O . LEU A 1 67 ? 6.932 -4.086 -27.128 1.00 97.06 67 LEU A O 1
ATOM 476 N N . ARG A 1 68 ? 5.426 -2.567 -27.859 1.00 94.88 68 ARG A N 1
ATOM 477 C CA . ARG A 1 68 ? 6.019 -2.311 -29.175 1.00 94.88 68 ARG A CA 1
ATOM 478 C C . ARG A 1 68 ? 5.916 -0.820 -29.489 1.00 94.88 68 ARG A C 1
ATOM 480 O O . ARG A 1 68 ? 4.886 -0.362 -29.971 1.00 94.88 68 ARG A O 1
ATOM 487 N N . GLY A 1 69 ? 6.995 -0.100 -29.216 1.00 89.75 69 GLY A N 1
ATOM 488 C CA . GLY A 1 69 ? 7.210 1.280 -29.627 1.00 89.75 69 GLY A CA 1
ATOM 489 C C . GLY A 1 69 ? 8.083 1.388 -30.877 1.00 89.75 69 GLY A C 1
ATOM 490 O O . GLY A 1 69 ? 8.225 0.443 -31.658 1.00 89.75 69 GLY A O 1
ATOM 491 N N . THR A 1 70 ? 8.667 2.569 -31.059 1.00 88.81 70 THR A N 1
ATOM 492 C CA . THR A 1 70 ? 9.617 2.885 -32.132 1.00 88.81 70 THR A CA 1
ATOM 493 C C . THR A 1 70 ? 11.067 2.744 -31.658 1.00 88.81 70 THR A C 1
ATOM 495 O O . THR A 1 70 ? 11.347 2.407 -30.505 1.00 88.81 70 THR A O 1
ATOM 498 N N . ASN A 1 71 ? 12.015 3.039 -32.550 1.00 90.50 71 ASN A N 1
ATOM 499 C CA . ASN A 1 71 ? 13.406 3.231 -32.154 1.00 90.50 71 ASN A CA 1
ATOM 500 C C . ASN A 1 71 ? 13.515 4.440 -31.216 1.00 90.50 71 ASN A C 1
ATOM 502 O O . ASN A 1 71 ? 13.037 5.532 -31.534 1.00 90.50 71 ASN A O 1
ATOM 506 N N . VAL A 1 72 ? 14.163 4.232 -30.075 1.00 92.38 72 VAL A N 1
ATOM 507 C CA . VAL A 1 72 ? 14.422 5.239 -29.050 1.00 92.38 72 VAL A CA 1
ATOM 508 C C . VAL A 1 72 ? 15.872 5.685 -29.151 1.00 92.38 72 VAL A C 1
ATOM 510 O O . VAL A 1 72 ? 16.793 4.868 -29.186 1.00 92.38 72 VAL A O 1
ATOM 513 N N . ILE A 1 73 ? 16.058 7.000 -29.201 1.00 91.12 73 ILE A N 1
ATOM 514 C CA . ILE A 1 73 ? 17.361 7.660 -29.170 1.00 91.12 73 ILE A CA 1
ATOM 515 C C . ILE A 1 73 ? 17.790 7.806 -27.706 1.00 91.12 73 ILE A C 1
ATOM 517 O O . ILE A 1 73 ? 17.014 8.294 -26.885 1.00 91.12 73 ILE A O 1
ATOM 521 N N . VAL A 1 74 ? 19.028 7.421 -27.388 1.00 90.75 74 VAL A N 1
ATOM 522 C CA . VAL A 1 74 ? 19.637 7.595 -26.061 1.00 90.75 74 VAL A CA 1
ATOM 523 C C . VAL A 1 74 ? 20.673 8.725 -26.152 1.00 90.75 74 VAL A C 1
ATOM 525 O O . VAL A 1 74 ? 21.813 8.485 -26.554 1.00 90.75 74 VAL A O 1
ATOM 528 N N . PRO A 1 75 ? 20.296 9.979 -25.839 1.00 84.00 75 PRO A N 1
ATOM 529 C CA . PRO A 1 75 ? 21.087 11.162 -26.192 1.00 84.00 75 PRO A CA 1
ATOM 530 C C . PRO A 1 75 ? 22.450 11.244 -25.489 1.00 84.00 75 PRO A C 1
ATOM 532 O O . PRO A 1 75 ? 23.374 11.867 -26.006 1.00 84.00 75 PRO A O 1
ATOM 535 N N . HIS A 1 76 ? 22.588 10.615 -24.324 1.00 82.12 76 HIS A N 1
ATOM 536 C CA . HIS A 1 76 ? 23.752 10.711 -23.439 1.00 82.12 76 HIS A CA 1
ATOM 537 C C . HIS A 1 76 ? 24.718 9.525 -23.527 1.00 82.12 76 HIS A C 1
ATOM 539 O O . HIS A 1 76 ? 25.687 9.481 -22.772 1.00 82.12 76 HIS A O 1
ATOM 545 N N . VAL A 1 77 ? 24.488 8.574 -24.438 1.00 85.56 77 VAL A N 1
ATOM 546 C CA . VAL A 1 77 ? 25.378 7.423 -24.637 1.00 85.56 77 VAL A CA 1
ATOM 547 C C . VAL A 1 77 ? 25.750 7.295 -26.112 1.00 85.56 77 VAL A C 1
ATOM 549 O O . VAL A 1 77 ? 24.896 7.256 -27.000 1.00 85.56 77 VAL A O 1
ATOM 552 N N . THR A 1 78 ? 27.054 7.233 -26.380 1.00 86.69 78 THR A N 1
ATOM 553 C CA . THR A 1 78 ? 27.593 7.112 -27.739 1.00 86.69 78 THR A CA 1
ATOM 554 C C . THR A 1 78 ? 27.177 5.790 -28.383 1.00 86.69 78 THR A C 1
ATOM 556 O O . THR A 1 78 ? 27.209 4.734 -27.749 1.00 86.69 78 THR A O 1
ATOM 559 N N . ALA A 1 79 ? 26.834 5.836 -29.671 1.00 86.88 79 ALA A N 1
ATOM 560 C CA . ALA A 1 79 ? 26.444 4.662 -30.447 1.00 86.88 79 ALA A CA 1
ATOM 561 C C . ALA A 1 79 ? 27.498 3.537 -30.392 1.00 86.88 79 ALA A C 1
ATOM 563 O O . ALA A 1 79 ? 28.703 3.775 -30.518 1.00 86.88 79 ALA A O 1
ATOM 564 N N . GLY A 1 80 ? 27.045 2.289 -30.251 1.00 86.38 80 GLY A N 1
ATOM 565 C CA . GLY A 1 80 ? 27.914 1.115 -30.155 1.00 86.38 80 GLY A CA 1
ATOM 566 C C . GLY A 1 80 ? 28.555 0.873 -28.787 1.00 86.38 80 GLY A C 1
ATOM 567 O O . GLY A 1 80 ? 29.350 -0.060 -28.684 1.00 86.38 80 GLY A O 1
ATOM 568 N N . LEU A 1 81 ? 28.251 1.681 -27.766 1.00 89.94 81 LEU A N 1
AT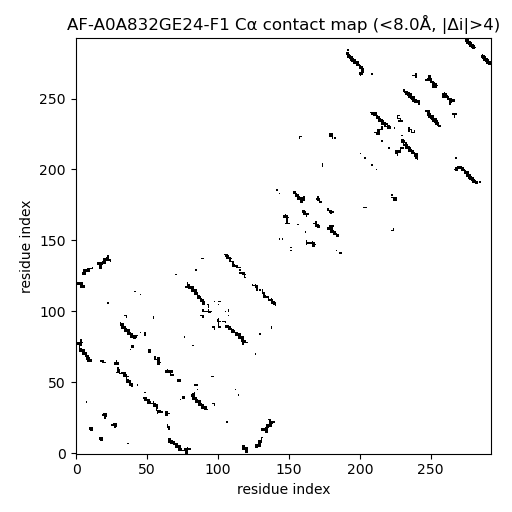OM 569 C CA . LEU A 1 81 ? 28.696 1.457 -26.388 1.00 89.94 81 LEU A CA 1
ATOM 570 C C . LEU A 1 81 ? 27.601 0.792 -25.535 1.00 89.94 81 LEU A C 1
ATOM 572 O O . LEU A 1 81 ? 26.414 0.915 -25.854 1.00 89.94 81 LEU A O 1
ATOM 576 N N . PRO A 1 82 ? 27.982 0.078 -24.458 1.00 92.19 82 PRO A N 1
ATOM 577 C CA . PRO A 1 82 ? 27.033 -0.403 -23.459 1.00 92.19 82 PRO A CA 1
ATOM 578 C C . PRO A 1 82 ? 26.303 0.753 -22.760 1.00 92.19 82 PRO A C 1
ATOM 580 O O . PRO A 1 82 ? 26.889 1.790 -22.444 1.00 92.19 82 PRO A O 1
ATOM 583 N N . CYS A 1 83 ? 25.017 0.537 -22.511 1.00 94.12 83 CYS A N 1
ATOM 584 C CA . CYS A 1 83 ? 24.089 1.434 -21.838 1.00 94.12 83 CYS A CA 1
ATOM 585 C C . CYS A 1 83 ? 23.299 0.631 -20.802 1.00 94.12 83 CYS A C 1
ATOM 587 O O . CYS A 1 83 ? 22.857 -0.478 -21.108 1.00 94.12 83 CYS A O 1
ATOM 589 N N . GLU A 1 84 ? 23.114 1.187 -19.606 1.00 97.12 84 GLU A N 1
ATOM 590 C CA . GLU A 1 84 ? 22.188 0.620 -18.625 1.00 97.12 84 GLU A CA 1
ATOM 591 C C . GLU A 1 84 ? 20.771 1.091 -18.928 1.00 97.12 84 GLU A C 1
ATOM 593 O O . GLU A 1 84 ? 20.536 2.293 -19.069 1.00 97.12 84 GLU A O 1
ATOM 598 N N . LEU A 1 85 ? 19.834 0.148 -19.009 1.00 97.50 85 LEU A N 1
ATOM 599 C CA . LEU A 1 85 ? 18.420 0.394 -19.249 1.00 97.50 85 LEU A CA 1
ATOM 600 C C . LEU A 1 85 ? 17.558 -0.129 -18.100 1.00 97.50 85 LEU A C 1
ATOM 602 O O . LEU A 1 85 ? 17.886 -1.110 -17.433 1.00 97.50 85 LEU A O 1
ATOM 606 N N . GLN A 1 86 ? 16.401 0.499 -17.916 1.00 98.44 86 GLN A N 1
ATOM 607 C CA . GLN A 1 86 ? 15.338 0.022 -17.040 1.00 98.44 86 GLN A CA 1
ATOM 608 C C . GLN A 1 86 ? 13.979 0.340 -17.665 1.00 98.44 86 GLN A C 1
ATOM 610 O O . GLN A 1 86 ? 13.752 1.457 -18.128 1.00 98.44 86 GLN A O 1
ATOM 615 N N . LEU A 1 87 ? 13.059 -0.625 -17.661 1.00 98.56 87 LEU A N 1
ATOM 616 C CA . LEU A 1 87 ? 11.663 -0.368 -17.997 1.00 98.56 87 LEU A CA 1
ATOM 617 C C . LEU A 1 87 ? 10.929 0.072 -16.730 1.00 98.56 87 LEU A C 1
ATOM 619 O O . LEU A 1 87 ? 10.915 -0.669 -15.745 1.00 98.56 87 LEU A O 1
ATOM 623 N N . ARG A 1 88 ? 10.297 1.245 -16.757 1.00 98.19 88 ARG A N 1
ATOM 624 C CA . ARG A 1 88 ? 9.426 1.723 -15.676 1.00 98.19 88 ARG A CA 1
ATOM 625 C C . ARG A 1 88 ? 7.986 1.785 -16.161 1.00 98.19 88 ARG A C 1
ATOM 627 O O . ARG A 1 88 ? 7.735 2.245 -17.270 1.00 98.19 88 ARG A O 1
ATOM 634 N N . VAL A 1 89 ? 7.070 1.282 -15.343 1.00 97.94 89 VAL A N 1
ATOM 635 C CA . VAL A 1 89 ? 5.669 0.999 -15.676 1.00 97.94 89 VAL A CA 1
ATOM 636 C C . VAL A 1 89 ? 4.764 1.646 -14.639 1.00 97.94 89 VAL A C 1
ATOM 638 O O . VAL A 1 89 ? 5.056 1.568 -13.445 1.00 97.94 89 VAL A O 1
ATOM 641 N N . TRP A 1 90 ? 3.658 2.232 -15.079 1.00 95.88 90 TRP A N 1
ATOM 642 C CA . TRP A 1 90 ? 2.637 2.798 -14.205 1.00 95.88 90 TRP A CA 1
ATOM 643 C C . TRP A 1 90 ? 1.234 2.628 -14.785 1.00 95.88 90 TRP A C 1
ATOM 645 O O . TRP A 1 90 ? 1.046 2.462 -15.991 1.00 95.88 90 TRP A O 1
ATOM 655 N N . GLU A 1 91 ? 0.246 2.658 -13.901 1.00 94.94 91 GLU A N 1
ATOM 656 C CA . GLU A 1 91 ? -1.168 2.760 -14.243 1.00 94.94 91 GLU A CA 1
ATOM 657 C C . GLU A 1 91 ? -1.514 4.201 -14.642 1.00 94.94 91 GLU A C 1
ATOM 659 O O . GLU A 1 91 ? -1.176 5.157 -13.941 1.00 94.94 91 GLU A O 1
ATOM 664 N N . ASN A 1 92 ? -2.212 4.366 -15.767 1.00 94.62 92 ASN A N 1
ATOM 665 C CA . ASN A 1 92 ? -2.469 5.667 -16.398 1.00 94.62 92 ASN A CA 1
ATOM 666 C C . ASN A 1 92 ? -3.289 6.623 -15.514 1.00 94.62 92 ASN A C 1
ATOM 668 O O . ASN A 1 92 ? -3.251 7.832 -15.721 1.00 94.62 92 ASN A O 1
ATOM 672 N N . ALA A 1 93 ? -4.012 6.098 -14.520 1.00 88.88 93 ALA A N 1
ATOM 673 C CA . ALA A 1 93 ? -4.727 6.905 -13.533 1.00 88.88 93 ALA A CA 1
ATOM 674 C C . ALA A 1 93 ? -3.786 7.751 -12.652 1.00 88.88 93 ALA A C 1
ATOM 676 O O . ALA A 1 93 ? -4.219 8.759 -12.100 1.00 88.88 93 ALA A O 1
ATOM 677 N N . GLY A 1 94 ? -2.511 7.362 -12.523 1.00 81.56 94 GLY A N 1
ATOM 678 C CA . GLY A 1 94 ? -1.526 8.060 -11.694 1.00 81.56 94 GLY A CA 1
ATOM 679 C C . GLY A 1 94 ? -0.822 9.233 -12.371 1.00 81.56 94 GLY A C 1
ATOM 680 O O . GLY A 1 94 ? -0.126 9.974 -11.684 1.00 81.56 94 GLY A O 1
ATOM 681 N N . GLY A 1 95 ? -0.980 9.411 -13.687 1.00 88.94 95 GLY A N 1
ATOM 682 C CA . GLY A 1 95 ? -0.339 10.494 -14.432 1.00 88.94 95 GLY A CA 1
ATOM 683 C C . GLY A 1 95 ? 0.280 10.064 -15.762 1.00 88.94 95 GLY A C 1
ATOM 684 O O . GLY A 1 95 ? 0.056 8.963 -16.270 1.00 88.94 95 GLY A O 1
ATOM 685 N N . ASN A 1 96 ? 1.068 10.976 -16.334 1.00 93.81 96 ASN A N 1
ATOM 686 C CA . ASN A 1 96 ? 1.666 10.826 -17.666 1.00 93.81 96 ASN A CA 1
ATOM 687 C C . ASN A 1 96 ? 3.096 10.264 -17.641 1.00 93.81 96 ASN A C 1
ATOM 689 O O . ASN A 1 96 ? 3.643 9.966 -18.702 1.00 93.81 96 ASN A O 1
ATOM 693 N N . ASP A 1 97 ? 3.697 10.129 -16.460 1.00 94.94 97 ASP A N 1
ATOM 694 C CA . ASP A 1 97 ? 5.056 9.629 -16.262 1.00 94.94 97 ASP A CA 1
ATOM 695 C C . ASP A 1 97 ? 5.151 8.778 -14.987 1.00 94.94 97 ASP A C 1
ATOM 697 O O . ASP A 1 97 ? 4.251 8.767 -14.141 1.00 94.94 97 ASP A O 1
ATOM 701 N N . TYR A 1 98 ? 6.246 8.026 -14.866 1.00 93.75 98 TYR A N 1
ATOM 702 C CA . TYR A 1 98 ? 6.448 7.138 -13.727 1.00 93.75 98 TYR A CA 1
ATOM 703 C C . TYR A 1 98 ? 6.602 7.919 -12.420 1.00 93.75 98 TYR A C 1
ATOM 705 O O . TYR A 1 98 ? 6.108 7.475 -11.390 1.00 93.75 98 TYR A O 1
ATOM 713 N N . GLU A 1 99 ? 7.299 9.056 -12.430 1.00 91.12 99 GLU A N 1
ATOM 714 C CA . GLU A 1 99 ? 7.589 9.839 -11.228 1.00 91.12 99 GLU A CA 1
ATOM 715 C C . GLU A 1 99 ? 6.313 10.392 -10.576 1.00 91.12 99 GLU A C 1
ATOM 717 O O . GLU A 1 99 ? 6.152 10.272 -9.361 1.00 91.12 99 GLU A O 1
ATOM 722 N N . SER A 1 100 ? 5.385 10.931 -11.371 1.00 85.38 100 SER A N 1
ATOM 723 C CA . SER A 1 100 ? 4.070 11.388 -10.909 1.00 85.38 100 SER A CA 1
ATOM 724 C C . SER A 1 100 ? 3.211 10.233 -10.409 1.00 85.38 100 SER A C 1
ATOM 726 O O . SER A 1 100 ? 2.627 10.342 -9.335 1.00 85.38 100 SER A O 1
ATOM 728 N N . ALA A 1 101 ? 3.190 9.099 -11.110 1.00 85.38 101 ALA A N 1
ATOM 729 C CA . ALA A 1 101 ? 2.421 7.936 -10.681 1.00 85.38 101 ALA A CA 1
ATOM 730 C C . ALA A 1 101 ? 3.003 7.255 -9.430 1.00 85.38 101 ALA A C 1
ATOM 732 O O . ALA A 1 101 ? 2.255 6.768 -8.586 1.00 85.38 101 ALA A O 1
ATOM 733 N N . ALA A 1 102 ? 4.329 7.241 -9.267 1.00 80.94 102 ALA A N 1
ATOM 734 C CA . ALA A 1 102 ? 5.010 6.589 -8.147 1.00 80.94 102 ALA A CA 1
ATOM 735 C C . ALA A 1 102 ? 4.748 7.261 -6.792 1.00 80.94 102 ALA A C 1
ATOM 737 O O . ALA A 1 102 ? 4.957 6.629 -5.757 1.00 80.94 102 ALA A O 1
ATOM 738 N N . VAL A 1 103 ? 4.287 8.514 -6.790 1.00 72.69 103 VAL A N 1
ATOM 739 C CA . VAL A 1 103 ? 3.853 9.220 -5.575 1.00 72.69 103 VAL A CA 1
ATOM 740 C C . VAL A 1 103 ? 2.342 9.121 -5.330 1.00 72.69 103 VAL A C 1
ATOM 742 O O . VAL A 1 103 ? 1.853 9.635 -4.326 1.00 72.69 103 VAL A O 1
ATOM 745 N N . GLN A 1 104 ? 1.599 8.459 -6.222 1.00 71.06 104 GLN A N 1
ATOM 746 C CA . GLN A 1 104 ? 0.158 8.228 -6.110 1.00 71.06 104 GLN A CA 1
ATOM 747 C C . GLN A 1 104 ? -0.140 6.809 -5.611 1.00 71.06 104 GLN A C 1
ATOM 749 O O . GLN A 1 104 ? 0.683 5.896 -5.691 1.00 71.06 104 GLN A O 1
ATOM 754 N N . ALA A 1 105 ? -1.363 6.598 -5.129 1.00 70.56 105 ALA A N 1
ATOM 755 C CA . ALA A 1 105 ? -1.874 5.273 -4.788 1.00 70.56 105 ALA A CA 1
ATOM 756 C C . ALA A 1 105 ? -2.347 4.522 -6.048 1.00 70.56 105 ALA A C 1
ATOM 758 O O . ALA A 1 105 ? -3.522 4.185 -6.173 1.00 70.56 105 ALA A O 1
ATOM 759 N N . VAL A 1 106 ? -1.436 4.272 -6.992 1.00 81.25 106 VAL A N 1
ATOM 760 C CA . VAL A 1 106 ? -1.697 3.472 -8.199 1.00 81.25 106 VAL A CA 1
ATOM 761 C C . VAL A 1 106 ? -0.656 2.368 -8.363 1.00 81.25 106 VAL A C 1
ATOM 763 O O . VAL A 1 106 ? 0.379 2.356 -7.690 1.00 81.25 106 VAL A O 1
ATOM 766 N N . LYS A 1 107 ? -0.911 1.416 -9.262 1.00 87.75 107 LYS A N 1
ATOM 767 C CA . LYS A 1 107 ? 0.058 0.356 -9.562 1.00 87.75 107 LYS A CA 1
ATOM 768 C C . LYS A 1 107 ? 1.269 0.910 -10.314 1.00 87.75 107 LYS A C 1
ATOM 770 O O . LYS A 1 107 ? 1.128 1.566 -11.345 1.00 87.75 107 LYS A O 1
ATOM 775 N N . VAL A 1 108 ? 2.466 0.560 -9.849 1.00 92.19 108 VAL A N 1
ATOM 776 C CA . VAL A 1 108 ? 3.739 0.910 -10.502 1.00 92.19 108 VAL A CA 1
ATOM 777 C C . VAL A 1 108 ? 4.716 -0.259 -10.473 1.00 92.19 108 VAL A C 1
ATOM 779 O O . VAL A 1 108 ? 4.624 -1.147 -9.628 1.00 92.19 108 VAL A O 1
ATOM 782 N N . GLY A 1 109 ? 5.682 -0.294 -11.384 1.00 94.06 109 GLY A N 1
ATOM 783 C CA . GLY A 1 109 ? 6.714 -1.326 -11.391 1.00 94.06 109 GLY A CA 1
ATOM 784 C C . GLY A 1 109 ? 7.960 -0.910 -12.154 1.00 94.06 109 GLY A C 1
ATOM 785 O O . GLY A 1 109 ? 7.904 -0.081 -13.058 1.00 94.06 109 GLY A O 1
ATOM 786 N N . LYS A 1 110 ? 9.092 -1.521 -11.807 1.00 96.38 110 LYS A N 1
ATOM 787 C CA . LYS A 1 110 ? 10.349 -1.364 -12.535 1.00 96.38 110 LYS A CA 1
ATOM 788 C C . LYS A 1 110 ? 10.942 -2.731 -12.840 1.00 96.38 110 LYS A C 1
ATOM 790 O O . LYS A 1 110 ? 10.880 -3.629 -11.998 1.00 96.38 110 LYS A O 1
ATOM 795 N N . SER A 1 111 ? 11.548 -2.874 -14.010 1.00 97.88 111 SER A N 1
ATOM 796 C CA . SER A 1 111 ? 12.414 -4.016 -14.281 1.00 97.88 111 SER A CA 1
ATOM 797 C C . SER A 1 111 ? 13.688 -3.937 -13.432 1.00 97.88 111 SER A C 1
ATOM 799 O O . SER A 1 111 ? 14.060 -2.869 -12.933 1.00 97.88 111 SER A O 1
ATOM 801 N N . ALA A 1 112 ? 14.417 -5.051 -13.341 1.00 95.19 112 ALA A N 1
ATOM 802 C CA . ALA A 1 112 ? 15.839 -4.976 -13.019 1.00 95.19 112 ALA A CA 1
ATOM 803 C C . ALA A 1 112 ? 16.560 -4.089 -14.051 1.00 95.19 112 ALA A C 1
ATOM 805 O O . ALA A 1 112 ? 16.124 -4.005 -15.207 1.00 95.19 112 ALA A O 1
ATOM 806 N N . VAL A 1 113 ? 17.646 -3.435 -13.635 1.00 97.25 113 VAL A N 1
ATOM 807 C CA . VAL A 1 113 ? 18.550 -2.752 -14.569 1.00 97.25 113 VAL A CA 1
ATOM 808 C C . VAL A 1 113 ? 19.240 -3.806 -15.435 1.00 97.25 113 VAL A C 1
ATOM 810 O O . VAL A 1 113 ? 19.660 -4.848 -14.929 1.00 97.25 113 VAL A O 1
ATOM 813 N N . PHE A 1 114 ? 19.317 -3.559 -16.739 1.00 96.69 114 PHE A N 1
ATOM 814 C CA . PHE A 1 114 ? 19.915 -4.473 -17.704 1.00 96.69 114 PHE A CA 1
ATOM 815 C C . PHE A 1 114 ? 20.736 -3.708 -18.740 1.00 96.69 114 PHE A C 1
ATOM 817 O O . PHE A 1 114 ? 20.358 -2.622 -19.177 1.00 96.69 114 PHE A O 1
ATOM 824 N N . THR A 1 115 ? 21.846 -4.301 -19.166 1.00 95.94 115 THR A N 1
ATOM 825 C CA . THR A 1 115 ? 22.781 -3.653 -20.085 1.00 95.94 115 THR A CA 1
ATOM 826 C C . THR A 1 115 ? 22.467 -4.003 -21.540 1.00 95.94 115 THR A C 1
ATOM 828 O O . THR A 1 115 ? 22.273 -5.169 -21.886 1.00 95.94 115 THR A O 1
ATOM 831 N N . VAL A 1 116 ? 22.479 -2.999 -22.418 1.00 93.19 116 VAL A N 1
ATOM 832 C CA . VAL A 1 116 ? 22.333 -3.155 -23.873 1.00 93.19 116 VAL A CA 1
ATOM 833 C C . VAL A 1 116 ? 23.427 -2.371 -24.594 1.00 93.19 116 VAL A C 1
ATOM 835 O O . VAL A 1 116 ? 23.677 -1.208 -24.289 1.00 93.19 116 VAL A O 1
ATOM 838 N N . THR A 1 117 ? 24.081 -2.981 -25.584 1.00 92.94 117 THR A N 1
ATOM 839 C CA . THR A 1 117 ? 25.016 -2.272 -26.472 1.00 92.94 117 THR A CA 1
ATOM 840 C C . THR A 1 117 ? 24.244 -1.544 -27.561 1.00 92.94 117 THR A C 1
ATOM 842 O O . THR A 1 117 ? 23.684 -2.192 -28.438 1.00 92.94 117 THR A O 1
ATOM 845 N N . LEU A 1 118 ? 24.220 -0.213 -27.526 1.00 90.12 118 LEU A N 1
ATOM 846 C CA . LEU A 1 118 ? 23.369 0.585 -28.410 1.00 90.12 118 LEU A CA 1
ATOM 847 C C . LEU A 1 118 ? 23.708 0.404 -29.894 1.00 90.12 118 LEU A C 1
ATOM 849 O O . LEU A 1 118 ? 24.873 0.267 -30.277 1.00 90.12 118 LEU A O 1
ATOM 853 N N . GLY A 1 119 ? 22.676 0.472 -30.734 1.00 85.19 119 GLY A N 1
ATOM 854 C CA . GLY A 1 119 ? 22.801 0.456 -32.186 1.00 85.19 119 GLY A CA 1
ATOM 855 C C . GLY A 1 119 ? 23.623 1.636 -32.706 1.00 85.19 119 GLY A C 1
ATOM 856 O O . GLY A 1 119 ? 23.760 2.664 -32.038 1.00 85.19 119 GLY A O 1
ATOM 857 N N . ARG A 1 120 ? 24.183 1.473 -33.908 1.00 80.06 120 ARG A N 1
ATOM 858 C CA . ARG A 1 120 ? 24.915 2.518 -34.633 1.00 80.06 120 ARG A CA 1
ATOM 859 C C . ARG A 1 120 ? 24.075 2.988 -35.811 1.00 80.06 120 ARG A C 1
ATOM 861 O O . ARG A 1 120 ? 23.613 2.158 -36.594 1.00 80.06 120 ARG A O 1
ATOM 868 N N . ASP A 1 121 ? 23.959 4.299 -35.971 1.00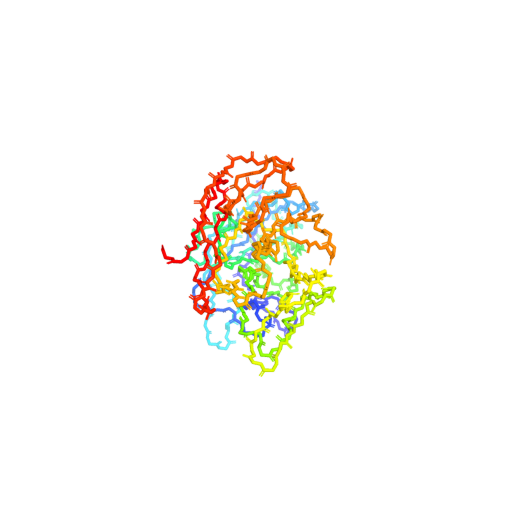 61.09 121 ASP A N 1
ATOM 869 C CA . ASP A 1 121 ? 23.406 4.911 -37.175 1.00 61.09 121 ASP A CA 1
ATOM 870 C C . ASP A 1 121 ? 24.258 4.427 -38.363 1.00 61.09 121 ASP A C 1
ATOM 872 O O . ASP A 1 121 ? 25.450 4.730 -38.410 1.00 61.09 121 ASP A O 1
ATOM 876 N N . TRP A 1 122 ? 23.685 3.624 -39.270 1.00 51.31 122 TRP A N 1
ATOM 877 C CA . TRP A 1 122 ? 24.341 3.021 -40.453 1.00 51.31 122 TRP A CA 1
ATOM 878 C C . TRP A 1 122 ? 24.983 1.620 -40.318 1.00 51.31 122 TRP A C 1
ATOM 880 O O . TRP A 1 122 ? 25.729 1.192 -41.200 1.00 51.31 122 TRP A O 1
ATOM 890 N N . SER A 1 123 ? 24.687 0.845 -39.271 1.00 49.69 123 SER A N 1
ATOM 891 C CA . SER A 1 123 ? 25.033 -0.589 -39.261 1.00 49.69 123 SER A CA 1
ATOM 892 C C . SER A 1 123 ? 23.896 -1.438 -39.860 1.00 49.69 123 SER A C 1
ATOM 894 O O . SER A 1 123 ? 22.736 -1.138 -39.591 1.00 49.69 123 SER A O 1
ATOM 896 N N . PRO A 1 124 ? 24.166 -2.531 -40.608 1.00 50.56 124 PRO A N 1
ATOM 897 C CA . PRO A 1 124 ? 23.129 -3.509 -40.982 1.00 50.56 124 PRO A CA 1
ATOM 898 C C . PRO A 1 124 ? 22.517 -4.228 -39.763 1.00 50.56 124 PRO A C 1
ATOM 900 O O . PRO A 1 124 ? 21.578 -5.010 -39.901 1.00 50.56 124 PRO A O 1
ATOM 903 N N . VAL A 1 125 ? 23.059 -3.986 -38.568 1.00 55.75 125 VAL A N 1
ATOM 904 C CA . VAL A 1 125 ? 22.543 -4.475 -37.295 1.00 55.75 125 VAL A CA 1
ATOM 905 C C . VAL A 1 125 ? 21.382 -3.576 -36.872 1.00 55.75 125 VAL A C 1
ATOM 907 O O . VAL A 1 125 ? 21.589 -2.432 -36.466 1.00 55.75 125 VAL A O 1
ATOM 910 N N . PHE A 1 126 ? 20.158 -4.097 -36.982 1.00 69.12 126 PHE A N 1
ATOM 911 C CA . PHE A 1 126 ? 18.963 -3.478 -36.405 1.00 69.12 126 PHE A CA 1
ATOM 912 C C . PHE A 1 126 ? 19.229 -3.067 -34.947 1.00 69.12 126 PHE A C 1
ATOM 914 O O . PHE A 1 126 ? 19.907 -3.820 -34.239 1.00 69.12 126 PHE A O 1
ATOM 921 N N . PRO A 1 127 ? 18.712 -1.912 -34.477 1.00 83.81 127 PRO A N 1
ATOM 922 C CA . PRO A 1 127 ? 18.845 -1.531 -33.079 1.00 83.81 127 PRO A CA 1
ATOM 923 C C . PRO A 1 127 ? 18.424 -2.698 -32.179 1.00 83.81 127 PRO A C 1
ATOM 925 O O . PRO A 1 127 ? 17.391 -3.324 -32.441 1.00 83.81 127 PRO A O 1
ATOM 928 N N . PRO A 1 128 ? 19.216 -3.026 -31.148 1.00 90.75 128 PRO A N 1
ATOM 929 C CA . PRO A 1 128 ? 18.895 -4.139 -30.266 1.00 90.75 128 PRO A CA 1
ATOM 930 C C . PRO A 1 128 ? 17.553 -3.896 -29.579 1.00 90.75 128 PRO A C 1
ATOM 932 O O . PRO A 1 128 ? 17.172 -2.754 -29.323 1.00 90.75 128 PRO A O 1
ATOM 935 N N . ASN A 1 129 ? 16.842 -4.970 -29.255 1.00 93.69 129 ASN A N 1
ATOM 936 C CA . ASN A 1 129 ? 15.585 -4.868 -28.525 1.00 93.69 129 ASN A CA 1
ATOM 937 C C . ASN A 1 129 ? 15.843 -4.573 -27.040 1.00 93.69 129 ASN A C 1
ATOM 939 O O . ASN A 1 129 ? 16.709 -5.181 -26.412 1.00 93.69 129 ASN A O 1
ATOM 943 N N . ALA A 1 130 ? 15.038 -3.691 -26.453 1.00 94.62 130 ALA A N 1
ATOM 944 C CA . ALA A 1 130 ? 15.002 -3.453 -25.013 1.00 94.62 130 ALA A CA 1
ATOM 945 C C . ALA A 1 130 ? 14.182 -4.544 -24.292 1.00 94.62 130 ALA A C 1
ATOM 947 O O . ALA A 1 130 ? 13.129 -4.264 -23.726 1.00 94.62 130 ALA A O 1
ATOM 948 N N . ASN A 1 131 ? 14.630 -5.802 -24.351 1.00 96.31 131 ASN A N 1
ATOM 949 C CA . ASN A 1 131 ? 13.882 -6.971 -23.859 1.00 96.31 131 ASN A CA 1
ATOM 950 C C . ASN A 1 131 ? 14.703 -7.934 -22.978 1.00 96.31 131 ASN A C 1
ATOM 952 O O . ASN A 1 131 ? 14.222 -9.015 -22.645 1.00 96.31 131 ASN A O 1
ATOM 956 N N . GLY A 1 132 ? 15.928 -7.557 -22.600 1.00 95.06 132 GLY A N 1
ATOM 957 C CA . GLY A 1 132 ? 16.865 -8.406 -21.852 1.00 95.06 132 GLY A CA 1
ATOM 958 C C . GLY A 1 132 ? 16.622 -8.490 -20.341 1.00 95.06 132 GLY A C 1
ATOM 959 O O . GLY A 1 132 ? 17.480 -8.995 -19.623 1.00 95.06 132 GLY A O 1
ATOM 960 N N . PHE A 1 133 ? 15.497 -7.979 -19.835 1.00 97.44 133 PHE A N 1
ATOM 961 C CA . PHE A 1 133 ? 15.193 -7.968 -18.403 1.00 97.44 133 PHE A CA 1
ATOM 962 C C . PHE A 1 133 ? 14.311 -9.154 -17.980 1.00 97.44 133 PHE A C 1
ATOM 964 O O . PHE A 1 133 ? 13.408 -9.541 -18.733 1.00 97.44 133 PHE A O 1
ATOM 971 N N . PRO A 1 134 ? 14.505 -9.703 -16.762 1.00 97.94 134 PRO A N 1
ATOM 972 C CA . PRO A 1 134 ? 13.565 -10.636 -16.151 1.00 97.94 134 PRO A CA 1
ATOM 973 C C . PRO A 1 134 ? 12.151 -10.074 -16.142 1.00 97.94 134 PRO A C 1
ATOM 975 O O . PRO A 1 134 ? 11.931 -8.931 -15.736 1.00 97.94 134 PRO A O 1
ATOM 978 N N . SER A 1 135 ? 11.195 -10.891 -16.573 1.00 97.69 135 SER A N 1
ATOM 979 C CA . SER A 1 135 ? 9.782 -10.548 -16.478 1.00 97.69 135 SER A CA 1
ATOM 980 C C . SER A 1 135 ? 9.430 -10.228 -15.030 1.00 97.69 135 SER A C 1
ATOM 982 O O . SER A 1 135 ? 9.919 -10.867 -14.097 1.00 97.69 135 SER A O 1
ATOM 984 N N . PHE A 1 136 ? 8.583 -9.228 -14.838 1.00 96.19 136 PHE A N 1
ATOM 985 C CA . PHE A 1 136 ? 8.240 -8.737 -13.511 1.00 96.19 136 PHE A CA 1
ATOM 986 C C . PHE A 1 136 ? 6.764 -8.381 -13.442 1.00 96.19 136 PHE A C 1
ATOM 988 O O . PHE A 1 136 ? 6.056 -8.354 -14.444 1.00 96.19 136 PHE A O 1
ATOM 995 N N . ARG A 1 137 ? 6.293 -8.108 -12.232 1.00 94.06 137 ARG A N 1
ATOM 996 C CA . ARG A 1 137 ? 4.934 -7.636 -11.997 1.00 94.06 137 ARG A CA 1
ATOM 997 C C . ARG A 1 137 ? 4.943 -6.216 -11.467 1.00 94.06 137 ARG A C 1
ATOM 999 O O . ARG A 1 137 ? 5.833 -5.878 -10.674 1.00 94.06 137 ARG A O 1
ATOM 1006 N N . VAL A 1 138 ? 3.943 -5.423 -11.838 1.00 91.62 138 VAL A N 1
ATOM 1007 C CA . VAL A 1 138 ? 3.657 -4.183 -11.110 1.00 91.62 138 VAL A CA 1
ATOM 1008 C C . VAL A 1 138 ? 3.348 -4.517 -9.656 1.00 91.62 138 VAL A C 1
ATOM 1010 O O . VAL A 1 138 ? 2.897 -5.610 -9.313 1.00 91.62 138 VAL A O 1
ATOM 1013 N N . ARG A 1 139 ? 3.662 -3.589 -8.770 1.00 80.19 139 ARG A N 1
ATOM 1014 C CA . ARG A 1 139 ? 3.303 -3.656 -7.362 1.00 80.19 139 ARG A CA 1
ATOM 1015 C C . ARG A 1 139 ? 2.012 -2.864 -7.183 1.00 80.19 139 ARG A C 1
ATOM 1017 O O . ARG A 1 139 ? 1.878 -1.771 -7.727 1.00 80.19 139 ARG A O 1
ATOM 1024 N N . GLY A 1 140 ? 1.057 -3.456 -6.470 1.00 66.50 140 GLY A N 1
ATOM 1025 C CA . GLY A 1 140 ? -0.215 -2.820 -6.139 1.00 66.50 140 GLY A CA 1
ATOM 1026 C C . GLY A 1 140 ? -0.069 -1.625 -5.201 1.00 66.50 140 GLY A C 1
ATOM 1027 O O . GLY A 1 140 ? 0.980 -1.416 -4.579 1.00 66.50 140 GLY A O 1
ATOM 1028 N N . VAL A 1 141 ? -1.171 -0.890 -5.035 1.00 61.31 141 VAL A N 1
ATOM 1029 C CA . VAL A 1 141 ? -1.493 -0.298 -3.730 1.00 61.31 141 VAL A CA 1
ATOM 1030 C C . VAL A 1 141 ? -1.566 -1.478 -2.773 1.00 61.31 141 VAL A C 1
ATOM 1032 O O . VAL A 1 141 ? -2.319 -2.414 -3.034 1.00 61.31 141 VAL A O 1
ATOM 1035 N N . GLU A 1 142 ? -0.708 -1.523 -1.758 1.00 71.56 142 GLU A N 1
ATOM 1036 C CA . GLU A 1 142 ? -0.813 -2.628 -0.814 1.00 71.56 142 GLU A CA 1
ATOM 1037 C C . GLU A 1 142 ? -2.101 -2.449 -0.019 1.00 71.56 142 GLU A C 1
ATOM 1039 O O . GLU A 1 142 ? -2.305 -1.417 0.616 1.00 71.56 142 GLU A O 1
ATOM 1044 N N . SER A 1 143 ? -2.994 -3.426 -0.129 1.00 75.75 143 SER A N 1
ATOM 1045 C CA . SER A 1 143 ? -4.310 -3.394 0.490 1.00 75.75 143 SER A CA 1
ATOM 1046 C C . SER A 1 143 ? -4.540 -4.695 1.236 1.00 75.75 143 SER A C 1
ATOM 1048 O O . SER A 1 143 ? -4.416 -5.773 0.652 1.00 75.75 143 SER A O 1
ATOM 1050 N N . LEU A 1 144 ? -4.941 -4.582 2.494 1.00 84.50 144 LEU A N 1
ATOM 1051 C CA . LEU A 1 144 ? -5.586 -5.656 3.225 1.00 84.50 144 LEU A CA 1
ATOM 1052 C C . LEU A 1 144 ? -7.099 -5.461 3.097 1.00 84.50 144 LEU A C 1
ATOM 1054 O O . LEU A 1 144 ? -7.625 -4.424 3.490 1.00 84.50 144 LEU A O 1
ATOM 1058 N N . CYS A 1 145 ? -7.793 -6.451 2.546 1.00 86.69 145 CYS A N 1
ATOM 1059 C CA . CYS A 1 145 ? -9.250 -6.521 2.552 1.00 86.69 145 CYS A CA 1
ATOM 1060 C C . CYS A 1 145 ? -9.626 -7.915 3.043 1.00 86.69 145 CYS A C 1
ATOM 1062 O O . CYS A 1 145 ? -9.180 -8.908 2.469 1.00 86.69 145 CYS A O 1
ATOM 1064 N N . SER A 1 146 ? -10.360 -7.973 4.148 1.00 89.06 146 SER A N 1
ATOM 1065 C CA . SER A 1 146 ? -10.687 -9.208 4.848 1.00 89.06 146 SER A CA 1
ATOM 1066 C C . SER A 1 146 ? -12.062 -9.070 5.476 1.00 89.06 146 SER A C 1
ATOM 1068 O O . SER A 1 146 ? -12.359 -8.047 6.090 1.00 89.06 146 SER A O 1
ATOM 1070 N N . ASP A 1 147 ? -12.865 -10.112 5.332 1.00 89.12 147 ASP A N 1
ATOM 1071 C CA . ASP A 1 147 ? -14.072 -10.361 6.117 1.00 89.12 147 ASP A CA 1
ATOM 1072 C C . ASP A 1 147 ? -13.775 -11.196 7.370 1.00 89.12 147 ASP A C 1
ATOM 1074 O O . ASP A 1 147 ? -14.679 -11.442 8.144 1.00 89.12 147 ASP A O 1
ATOM 1078 N N . PHE A 1 148 ? -12.517 -11.605 7.580 1.00 93.88 148 PHE A N 1
ATOM 1079 C CA . PHE A 1 148 ? -12.083 -12.469 8.677 1.00 93.88 148 PHE A CA 1
ATOM 1080 C C . PHE A 1 148 ? -12.816 -13.820 8.721 1.00 93.88 148 PHE A C 1
ATOM 1082 O O . PHE A 1 148 ? -12.959 -14.404 9.784 1.00 93.88 148 PHE A O 1
ATOM 1089 N N . GLU A 1 149 ? -13.181 -14.397 7.573 1.00 89.88 149 GLU A N 1
ATOM 1090 C CA . GLU A 1 149 ? -13.539 -15.830 7.500 1.00 89.88 149 GLU A CA 1
ATOM 1091 C C . GLU A 1 149 ? -12.325 -16.736 7.800 1.00 89.88 149 GLU A C 1
ATOM 1093 O O . GLU A 1 149 ? -12.446 -17.888 8.220 1.00 89.88 149 GLU A O 1
ATOM 1098 N N . ALA A 1 150 ? -11.119 -16.206 7.587 1.00 89.06 150 ALA A N 1
ATOM 1099 C CA . ALA A 1 150 ? -9.853 -16.796 7.993 1.00 89.06 150 ALA A CA 1
ATOM 1100 C C . ALA A 1 150 ? -8.824 -15.695 8.282 1.00 89.06 150 ALA A C 1
ATOM 1102 O O . ALA A 1 150 ? -8.967 -14.554 7.839 1.00 89.06 150 ALA A O 1
ATOM 1103 N N . LEU A 1 151 ? -7.746 -16.046 8.990 1.00 88.56 151 LEU A N 1
ATOM 1104 C CA . LEU A 1 151 ? -6.644 -15.119 9.235 1.00 88.56 151 LEU A CA 1
ATOM 1105 C C . LEU A 1 151 ? -5.978 -14.699 7.902 1.00 88.56 151 LEU A C 1
ATOM 1107 O O . LEU A 1 151 ? -5.499 -15.574 7.172 1.00 88.56 151 LEU A O 1
ATOM 1111 N N . PRO A 1 152 ? -5.894 -13.393 7.574 1.00 86.75 152 PRO A N 1
ATOM 1112 C CA . PRO A 1 152 ? -5.304 -12.935 6.319 1.00 86.75 152 PRO A CA 1
ATOM 1113 C C . PRO A 1 152 ? -3.839 -13.335 6.136 1.00 86.75 152 PRO A C 1
ATOM 1115 O O . PRO A 1 152 ? -3.041 -13.326 7.075 1.00 86.75 152 PRO A O 1
ATOM 1118 N N . VAL A 1 153 ? -3.437 -13.610 4.896 1.00 80.50 153 VAL A N 1
ATOM 1119 C CA . VAL A 1 153 ? -2.036 -13.912 4.572 1.00 80.50 153 VAL A CA 1
ATOM 1120 C C . VAL A 1 153 ? -1.134 -12.725 4.926 1.00 80.50 153 VAL A C 1
ATOM 1122 O O . VAL A 1 153 ? -1.433 -11.579 4.598 1.00 80.50 153 VAL A O 1
ATOM 1125 N N . GLY A 1 154 ? -0.003 -13.013 5.577 1.00 77.25 154 GLY A N 1
ATOM 1126 C CA . GLY A 1 154 ? 0.958 -11.990 6.004 1.00 77.25 154 GLY A CA 1
ATOM 1127 C C . GLY A 1 154 ? 0.537 -11.228 7.262 1.00 77.25 154 GLY A C 1
ATOM 1128 O O . GLY A 1 154 ? 1.193 -10.251 7.620 1.00 77.25 154 GLY A O 1
ATOM 1129 N N . SER A 1 155 ? -0.537 -11.666 7.926 1.00 89.88 155 SER A N 1
ATOM 1130 C CA . SER A 1 155 ? -0.922 -11.159 9.237 1.00 89.88 155 SER A CA 1
ATOM 1131 C C . SER A 1 155 ? -0.415 -12.034 10.386 1.00 89.88 155 SER A C 1
ATOM 1133 O O . SER A 1 155 ? -0.015 -13.186 10.203 1.00 89.88 155 SER A O 1
ATOM 1135 N N . MET A 1 156 ? -0.416 -11.450 11.577 1.00 92.56 156 MET A N 1
ATOM 1136 C CA . MET A 1 156 ? -0.068 -12.074 12.843 1.00 92.56 156 MET A CA 1
ATOM 1137 C C . MET A 1 156 ? -1.101 -11.671 13.890 1.00 92.56 156 MET A C 1
ATOM 1139 O O . MET A 1 156 ? -1.566 -10.534 13.904 1.00 92.56 156 MET A O 1
ATOM 1143 N N . ILE A 1 157 ? -1.423 -12.602 14.782 1.00 96.81 157 ILE A N 1
ATOM 1144 C CA . ILE A 1 157 ? -2.258 -12.373 15.956 1.00 96.81 157 ILE A CA 1
ATOM 1145 C C . ILE A 1 157 ? -1.456 -12.729 17.209 1.00 96.81 157 ILE A C 1
ATOM 1147 O O . ILE A 1 157 ? -0.650 -13.663 17.183 1.00 96.81 157 ILE A O 1
ATOM 1151 N N . SER A 1 158 ? -1.671 -11.995 18.298 1.00 97.56 158 SER A N 1
ATOM 1152 C CA . SER A 1 158 ? -1.069 -12.268 19.603 1.00 97.56 158 SER A CA 1
ATOM 1153 C C . SER A 1 158 ? -2.037 -11.984 20.756 1.00 97.56 158 SER A C 1
ATOM 1155 O O . SER A 1 158 ? -3.083 -11.352 20.578 1.00 97.56 158 SER A O 1
ATOM 1157 N N . GLY A 1 159 ? -1.677 -12.463 21.949 1.00 97.12 159 GLY A N 1
ATOM 1158 C CA . GLY A 1 159 ? -2.485 -12.289 23.153 1.00 97.12 159 GLY A CA 1
ATOM 1159 C C . GLY A 1 159 ? -3.780 -13.099 23.101 1.00 97.12 159 GLY A C 1
ATOM 1160 O O . GLY A 1 159 ? -3.765 -14.268 22.717 1.00 97.12 159 GLY A O 1
ATOM 1161 N N . SER A 1 160 ? -4.889 -12.481 23.500 1.00 97.19 160 SER A N 1
ATOM 1162 C CA . SER A 1 160 ? -6.228 -13.077 23.472 1.00 97.19 160 SER A CA 1
ATOM 1163 C C . SER A 1 160 ? -6.902 -13.030 22.106 1.00 97.19 160 SER A C 1
ATOM 1165 O O . SER A 1 160 ? -7.998 -13.564 21.976 1.00 97.19 160 SER A O 1
ATOM 1167 N N . ALA A 1 161 ? -6.301 -12.373 21.110 1.00 98.00 161 ALA A N 1
ATOM 1168 C CA . ALA A 1 161 ? -6.967 -12.164 19.836 1.00 98.00 161 ALA A CA 1
ATOM 1169 C C . ALA A 1 161 ? -7.140 -13.478 19.054 1.00 98.00 161 ALA A C 1
ATOM 1171 O O . ALA A 1 161 ? -6.298 -14.377 19.112 1.00 98.00 161 ALA A O 1
ATOM 1172 N N . TYR A 1 162 ? -8.236 -13.591 18.305 1.00 97.56 162 TYR A N 1
ATOM 1173 C CA . TYR A 1 162 ? -8.532 -14.725 17.429 1.00 97.56 162 TYR A CA 1
ATOM 1174 C C . TYR A 1 162 ? -9.545 -14.347 16.343 1.00 97.56 162 TYR A C 1
ATOM 1176 O O . TYR A 1 162 ? -10.264 -13.358 16.445 1.00 97.56 162 TYR A O 1
ATOM 1184 N N . VAL A 1 163 ? -9.600 -15.152 15.283 1.00 96.62 163 VAL A N 1
ATOM 1185 C CA . VAL A 1 163 ? -10.669 -15.079 14.281 1.00 96.62 163 VAL A CA 1
ATOM 1186 C C . VAL A 1 163 ? -11.755 -16.072 14.682 1.00 96.62 163 VAL A C 1
ATOM 1188 O O . VAL A 1 163 ? -11.491 -17.276 14.758 1.00 96.62 163 VAL A O 1
ATOM 1191 N N . GLY A 1 164 ? -12.942 -15.566 15.005 1.00 92.12 164 GLY A N 1
ATOM 1192 C CA . GLY A 1 164 ? -14.081 -16.373 15.425 1.00 92.12 164 GLY A CA 1
ATOM 1193 C C . GLY A 1 164 ? -14.768 -17.066 14.248 1.00 92.12 164 GLY A C 1
ATOM 1194 O O . GLY A 1 164 ? -14.617 -16.684 13.090 1.00 92.12 164 GLY A O 1
ATOM 1195 N N . GLY A 1 165 ? -15.565 -18.099 14.542 1.00 90.31 165 GLY A N 1
ATOM 1196 C CA . GLY A 1 165 ? -16.409 -18.767 13.535 1.00 90.31 165 GLY A CA 1
ATOM 1197 C C . GLY A 1 165 ? -17.597 -17.921 13.052 1.00 90.31 165 GLY A C 1
ATOM 1198 O O . GLY A 1 165 ? -18.427 -18.405 12.289 1.00 90.31 165 GLY A O 1
ATOM 1199 N N . ASP A 1 166 ? -17.699 -16.691 13.543 1.00 92.06 166 ASP A N 1
ATOM 1200 C CA . ASP A 1 166 ? -18.667 -15.654 13.202 1.00 92.06 166 ASP A CA 1
ATOM 1201 C C . ASP A 1 166 ? -18.142 -14.663 12.148 1.00 92.06 166 ASP A C 1
ATOM 1203 O O . ASP A 1 166 ? -18.844 -13.704 11.827 1.00 92.06 166 ASP A O 1
ATOM 1207 N N . GLY A 1 167 ? -16.934 -14.882 11.613 1.00 91.25 167 GLY A N 1
ATOM 1208 C CA . GLY A 1 167 ? -16.312 -13.978 10.643 1.00 91.25 167 GLY A CA 1
ATOM 1209 C C . GLY A 1 167 ? -15.843 -12.669 11.285 1.00 91.25 167 GLY A C 1
ATOM 1210 O O . GLY A 1 167 ? -15.846 -11.618 10.651 1.00 91.25 167 GLY A O 1
ATOM 1211 N N . ILE A 1 168 ? -15.507 -12.683 12.579 1.00 94.88 168 ILE A N 1
ATOM 1212 C CA . ILE A 1 168 ? -15.073 -11.490 13.312 1.00 94.88 168 ILE A CA 1
ATOM 1213 C C . ILE A 1 168 ? -13.658 -11.711 13.846 1.00 94.88 168 ILE A C 1
ATOM 1215 O O . ILE A 1 168 ? -13.324 -12.759 14.402 1.00 94.88 168 ILE A O 1
ATOM 1219 N N . LEU A 1 169 ? -12.810 -10.693 13.694 1.00 97.50 169 LEU A N 1
ATOM 1220 C CA . LEU A 1 169 ? -11.577 -10.592 14.464 1.00 97.50 169 LEU A CA 1
ATOM 1221 C C . LEU A 1 169 ? -11.923 -10.118 15.877 1.00 97.50 169 LEU A C 1
ATOM 1223 O O . LEU A 1 169 ? -12.220 -8.942 16.091 1.00 97.50 169 LEU A O 1
ATOM 1227 N N . HIS A 1 170 ? -11.844 -11.029 16.837 1.00 97.31 170 HIS A N 1
ATOM 1228 C CA . HIS A 1 170 ? -11.964 -10.726 18.255 1.00 97.31 170 HIS A CA 1
ATOM 1229 C C . HIS A 1 170 ? -10.588 -10.316 18.769 1.00 97.31 170 HIS A C 1
ATOM 1231 O O . HIS A 1 170 ? -9.649 -11.106 18.699 1.00 97.31 170 HIS A O 1
ATOM 1237 N N . LEU A 1 171 ? -10.438 -9.080 19.254 1.00 97.62 171 LEU A N 1
ATOM 1238 C CA . LEU A 1 171 ? -9.221 -8.670 19.968 1.00 97.62 171 LEU A CA 1
ATOM 1239 C C . LEU A 1 171 ? -9.285 -9.141 21.425 1.00 97.62 171 LEU A C 1
ATOM 1241 O O . LEU A 1 171 ? -8.360 -9.775 21.936 1.00 97.62 171 LEU A O 1
ATOM 1245 N N . THR A 1 172 ? -10.413 -8.871 22.071 1.00 96.06 172 THR A N 1
ATOM 1246 C CA . THR A 1 172 ? -10.738 -9.305 23.426 1.00 96.06 172 THR A CA 1
ATOM 1247 C C . THR A 1 172 ? -12.215 -9.690 23.478 1.00 96.06 172 THR A C 1
ATOM 1249 O O . THR A 1 172 ? -13.057 -9.037 22.864 1.00 96.06 172 THR A O 1
ATOM 1252 N N . ASP A 1 173 ? -12.530 -10.752 24.218 1.00 93.81 173 ASP A N 1
ATOM 1253 C CA . ASP A 1 173 ? -13.903 -11.020 24.649 1.00 93.81 173 ASP A CA 1
ATOM 1254 C C . ASP A 1 173 ? -14.212 -10.205 25.917 1.00 93.81 173 ASP A C 1
ATOM 1256 O O . ASP A 1 173 ? -13.301 -9.675 26.557 1.00 93.81 173 ASP A O 1
ATOM 1260 N N . ALA A 1 174 ? -15.487 -10.141 26.325 1.00 90.62 174 ALA A N 1
ATOM 1261 C CA . ALA A 1 174 ? -15.945 -9.467 27.549 1.00 90.62 174 ALA A CA 1
ATOM 1262 C C . ALA A 1 174 ? -15.510 -10.209 28.837 1.00 90.62 174 ALA A C 1
ATOM 1264 O O . ALA A 1 174 ? -16.322 -10.683 29.634 1.00 90.62 174 ALA A O 1
ATOM 1265 N N . VAL A 1 175 ? -14.197 -10.329 29.023 1.00 90.50 175 VAL A N 1
ATOM 1266 C CA . VAL A 1 175 ? -13.503 -10.968 30.138 1.00 90.50 175 VAL A CA 1
ATOM 1267 C C . VAL A 1 175 ? -12.444 -9.991 30.643 1.00 90.50 175 VAL A C 1
ATOM 1269 O O . VAL A 1 175 ? -11.772 -9.323 29.863 1.00 90.50 175 VAL A O 1
ATOM 1272 N N . ASN A 1 176 ? -12.273 -9.899 31.960 1.00 89.44 176 ASN A N 1
ATOM 1273 C CA . ASN A 1 176 ? -11.293 -8.983 32.544 1.00 89.44 176 ASN A CA 1
ATOM 1274 C C . ASN A 1 176 ? -9.846 -9.400 32.217 1.00 89.44 176 ASN A C 1
ATOM 1276 O O . ASN A 1 176 ? -9.525 -10.592 32.172 1.00 89.44 176 ASN A O 1
ATOM 1280 N N . GLY A 1 177 ? -8.960 -8.407 32.079 1.00 90.94 177 GLY A N 1
ATOM 1281 C CA . GLY A 1 177 ? -7.512 -8.615 31.949 1.00 90.94 177 GLY A CA 1
ATOM 1282 C C . GLY A 1 177 ? -7.082 -9.234 30.619 1.00 90.94 177 GLY A C 1
ATOM 1283 O O . GLY A 1 177 ? -6.116 -9.994 30.586 1.00 90.94 177 GLY A O 1
ATOM 1284 N N . GLN A 1 178 ? -7.825 -8.961 29.548 1.00 95.12 178 GLN A N 1
ATOM 1285 C CA . GLN A 1 178 ? -7.496 -9.415 28.200 1.00 95.12 178 GLN A CA 1
ATOM 1286 C C . GLN A 1 178 ? -6.706 -8.343 27.447 1.00 95.12 178 GLN A C 1
ATOM 1288 O O . GLN A 1 178 ? -6.917 -7.150 27.635 1.00 95.12 178 GLN A O 1
ATOM 1293 N N . GLN A 1 179 ? -5.817 -8.786 26.565 1.00 96.94 179 GLN A N 1
ATOM 1294 C CA . GLN A 1 179 ? -5.144 -7.944 25.585 1.00 96.94 179 GLN A CA 1
ATOM 1295 C C . GLN A 1 179 ? -4.897 -8.801 24.353 1.00 96.94 179 GLN A C 1
ATOM 1297 O O . GLN A 1 179 ? -4.283 -9.865 24.456 1.00 96.94 179 GLN A O 1
ATOM 1302 N N . GLY A 1 180 ? -5.350 -8.334 23.198 1.00 98.00 180 GLY A N 1
ATOM 1303 C CA . GLY A 1 180 ? -5.129 -9.007 21.930 1.00 98.00 180 GLY A CA 1
ATOM 1304 C C . GLY A 1 180 ? -4.733 -8.020 20.850 1.00 98.00 180 GLY A C 1
ATOM 1305 O O . GLY A 1 180 ? -5.158 -6.867 20.845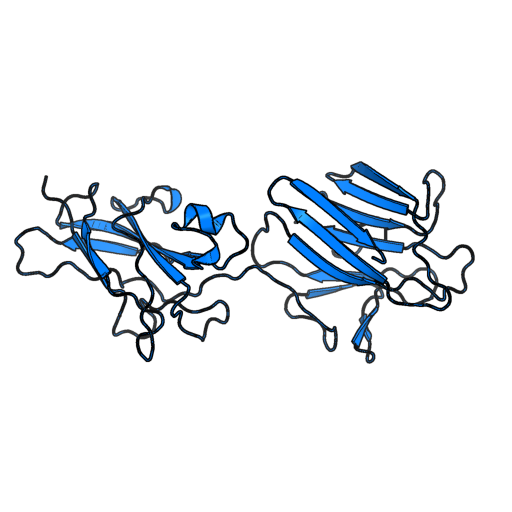 1.00 98.00 180 GLY A O 1
ATOM 1306 N N . THR A 1 181 ? -3.901 -8.486 19.928 1.00 98.50 181 THR A N 1
ATOM 1307 C CA . THR A 1 181 ? -3.337 -7.656 18.867 1.00 98.50 181 THR A CA 1
ATOM 1308 C C . THR A 1 181 ? -3.443 -8.378 17.533 1.00 98.50 181 THR A C 1
ATOM 1310 O O . THR A 1 181 ? -3.184 -9.577 17.439 1.00 98.50 181 THR A O 1
ATOM 1313 N N . PHE A 1 182 ? -3.766 -7.623 16.485 1.00 97.94 182 PHE A N 1
ATOM 1314 C CA . PHE A 1 182 ? -3.646 -8.038 15.093 1.00 97.94 182 PHE A CA 1
ATOM 1315 C C . PHE A 1 182 ? -2.651 -7.125 14.379 1.00 97.94 182 PHE A C 1
ATOM 1317 O O . PHE A 1 182 ? -2.735 -5.902 14.473 1.00 97.94 182 PHE A O 1
ATOM 1324 N N . LEU A 1 183 ? -1.721 -7.724 13.644 1.00 96.12 183 LEU A N 1
ATOM 1325 C CA . LEU A 1 183 ? -0.730 -7.023 12.842 1.00 96.12 183 LEU A CA 1
ATOM 1326 C C . LEU A 1 183 ? -0.768 -7.518 11.407 1.00 96.12 183 LEU A C 1
ATOM 1328 O O . LEU A 1 183 ? -0.871 -8.713 11.150 1.00 96.12 183 LEU A O 1
ATOM 1332 N N . TRP A 1 184 ? -0.594 -6.595 10.471 1.00 92.94 184 TRP A N 1
ATOM 1333 C CA . TRP A 1 184 ? -0.366 -6.906 9.070 1.00 92.94 184 TRP A CA 1
ATOM 1334 C C . TRP A 1 184 ? 0.746 -6.011 8.538 1.00 92.94 184 TRP A C 1
ATOM 1336 O O . TRP A 1 184 ? 0.714 -4.793 8.715 1.00 92.94 184 TRP A O 1
ATOM 1346 N N . ALA A 1 185 ? 1.748 -6.625 7.914 1.00 85.88 185 ALA A N 1
ATOM 1347 C CA . ALA A 1 185 ? 2.878 -5.904 7.355 1.00 85.88 185 ALA A CA 1
ATOM 1348 C C . ALA A 1 185 ? 2.674 -5.687 5.857 1.00 85.88 185 ALA A C 1
ATOM 1350 O O . ALA A 1 185 ? 2.527 -6.645 5.095 1.00 85.88 185 ALA A O 1
ATOM 1351 N N . ALA A 1 186 ? 2.760 -4.429 5.433 1.00 77.81 186 ALA A N 1
ATOM 1352 C CA . ALA A 1 186 ? 2.966 -4.130 4.029 1.00 77.81 186 ALA A CA 1
ATOM 1353 C C . ALA A 1 186 ? 4.367 -4.620 3.611 1.00 77.81 186 ALA A C 1
ATOM 1355 O O . ALA A 1 186 ? 5.361 -4.380 4.298 1.00 77.81 186 ALA A O 1
ATOM 1356 N N . GLY A 1 187 ? 4.476 -5.279 2.462 1.00 70.06 187 GLY A N 1
ATOM 1357 C CA . GLY A 1 187 ? 5.731 -5.721 1.853 1.00 70.06 187 GLY A CA 1
ATOM 1358 C C . GLY A 1 187 ? 6.631 -4.576 1.370 1.00 70.06 187 GLY A C 1
ATOM 1359 O O . GLY A 1 187 ? 7.723 -4.832 0.855 1.00 70.06 187 GLY A O 1
ATOM 1360 N N . ARG A 1 188 ? 6.197 -3.319 1.526 1.00 70.81 188 ARG A N 1
ATOM 1361 C CA . ARG A 1 188 ? 6.962 -2.100 1.241 1.00 70.81 188 ARG A CA 1
ATOM 1362 C C . ARG A 1 188 ? 6.554 -0.949 2.170 1.00 70.81 188 ARG A C 1
ATOM 1364 O O . ARG A 1 188 ? 5.425 -0.938 2.656 1.00 70.81 188 ARG A O 1
ATOM 1371 N N . PRO A 1 189 ? 7.409 0.076 2.334 1.00 78.56 189 PRO A N 1
ATOM 1372 C CA . PRO A 1 189 ? 7.016 1.317 2.993 1.00 78.56 189 PRO A CA 1
ATOM 1373 C C . PRO A 1 189 ? 5.796 1.965 2.322 1.00 78.56 189 PRO A C 1
ATOM 1375 O O . PRO A 1 189 ? 5.727 2.066 1.090 1.00 78.56 189 PRO A O 1
ATOM 1378 N N . LEU A 1 190 ? 4.854 2.428 3.141 1.00 82.12 190 LEU A N 1
ATOM 1379 C CA . LEU A 1 190 ? 3.677 3.182 2.715 1.00 82.12 190 LEU A CA 1
ATOM 1380 C C . LEU A 1 190 ? 3.835 4.641 3.164 1.00 82.12 190 LEU A C 1
ATOM 1382 O O . LEU A 1 190 ? 4.167 4.900 4.315 1.00 82.12 190 LEU A O 1
ATOM 1386 N N . GLY A 1 191 ? 3.615 5.594 2.256 1.00 81.75 191 GLY A N 1
ATOM 1387 C CA . GLY A 1 191 ? 3.659 7.034 2.568 1.00 81.75 191 GLY A CA 1
ATOM 1388 C C . GLY A 1 191 ? 2.349 7.591 3.139 1.00 81.75 191 GLY A C 1
ATOM 1389 O O . GLY A 1 191 ? 2.253 8.784 3.398 1.00 81.75 191 GLY A O 1
ATOM 1390 N N . GLY A 1 192 ? 1.335 6.739 3.272 1.00 87.06 192 GLY A N 1
ATOM 1391 C CA . GLY A 1 192 ? -0.020 7.063 3.696 1.00 87.06 192 GLY A CA 1
ATOM 1392 C C . GLY A 1 192 ? -0.929 5.850 3.506 1.00 87.06 192 GLY A C 1
ATOM 1393 O O . GLY A 1 192 ? -0.536 4.873 2.858 1.00 87.06 192 GLY A O 1
ATOM 1394 N N . PHE A 1 193 ? -2.133 5.897 4.067 1.00 90.88 193 PHE A N 1
ATOM 1395 C CA . PHE A 1 193 ? -3.107 4.811 3.966 1.00 90.88 193 PHE A CA 1
ATOM 1396 C C . PHE A 1 193 ? -4.540 5.332 4.087 1.00 90.88 193 PHE A C 1
ATOM 1398 O O . PHE A 1 193 ? -4.781 6.427 4.592 1.00 90.88 193 PHE A O 1
ATOM 1405 N N . ARG A 1 194 ? -5.487 4.495 3.659 1.00 92.38 194 ARG A N 1
ATOM 1406 C CA . ARG A 1 194 ? -6.908 4.593 4.000 1.00 92.38 194 ARG A CA 1
ATOM 1407 C C . ARG A 1 194 ? -7.335 3.263 4.598 1.00 92.38 194 ARG A C 1
ATOM 1409 O O . ARG A 1 194 ? -7.176 2.233 3.949 1.00 92.38 194 ARG A O 1
ATOM 1416 N N . ALA A 1 195 ? -7.857 3.298 5.813 1.00 95.12 195 ALA A N 1
ATOM 1417 C CA . ALA A 1 195 ? -8.411 2.152 6.510 1.00 95.12 195 ALA A CA 1
ATOM 1418 C C . ALA A 1 195 ? -9.898 2.406 6.756 1.00 95.12 195 ALA A C 1
ATOM 1420 O O . ALA A 1 195 ? -10.273 3.443 7.299 1.00 95.12 195 ALA A O 1
ATOM 1421 N N . ALA A 1 196 ? -10.733 1.460 6.341 1.00 95.88 196 ALA A N 1
ATOM 1422 C CA . ALA A 1 196 ? -12.161 1.453 6.615 1.00 95.88 196 ALA A CA 1
ATOM 1423 C C . ALA A 1 196 ? -12.518 0.087 7.198 1.00 95.88 196 ALA A C 1
ATOM 1425 O O . ALA A 1 196 ? -12.218 -0.938 6.585 1.00 95.88 196 ALA A O 1
ATOM 1426 N N . PHE A 1 197 ? -13.117 0.073 8.382 1.00 97.06 197 PHE A N 1
ATOM 1427 C CA . PHE A 1 197 ? -13.507 -1.152 9.072 1.00 97.06 197 PHE A CA 1
ATOM 1428 C C . PHE A 1 197 ? -14.705 -0.897 9.981 1.00 97.06 197 PHE A C 1
ATOM 1430 O O . PHE A 1 197 ? -15.064 0.244 10.265 1.00 97.06 197 PHE A O 1
ATOM 1437 N N . LYS A 1 198 ? -15.333 -1.979 10.432 1.00 96.75 198 LYS A N 1
ATOM 1438 C CA . LYS A 1 198 ? -16.364 -1.932 11.462 1.00 96.75 198 LYS A CA 1
ATOM 1439 C C . LYS A 1 198 ? -15.751 -2.375 12.785 1.00 96.75 198 LYS A C 1
ATOM 1441 O O . LYS A 1 198 ? -15.091 -3.409 12.822 1.00 96.75 198 LYS A O 1
ATOM 1446 N N . ALA A 1 199 ? -15.970 -1.609 13.846 1.00 96.62 199 ALA A N 1
ATOM 1447 C CA . ALA A 1 199 ? -15.505 -1.929 15.195 1.00 96.62 199 ALA A CA 1
ATOM 1448 C C . ALA A 1 199 ? -16.690 -2.038 16.153 1.00 96.62 199 ALA A C 1
ATOM 1450 O O . ALA A 1 199 ? -17.657 -1.288 16.032 1.00 96.62 199 ALA A O 1
ATOM 1451 N N . LEU A 1 200 ? -16.619 -2.965 17.103 1.00 95.19 200 LEU A N 1
ATOM 1452 C CA . LEU A 1 200 ? -17.619 -3.135 18.149 1.00 95.19 200 LEU A CA 1
ATOM 1453 C C . LEU A 1 200 ? -16.910 -3.107 19.499 1.00 95.19 200 LEU A C 1
ATOM 1455 O O . LEU A 1 200 ? -16.044 -3.930 19.770 1.00 95.19 200 LEU A O 1
ATOM 1459 N N . VAL A 1 201 ? -17.315 -2.158 20.341 1.00 94.38 201 VAL A N 1
ATOM 1460 C CA . VAL A 1 201 ? -17.003 -2.126 21.773 1.00 94.38 201 VAL A CA 1
ATOM 1461 C C . VAL A 1 201 ? -18.342 -2.039 22.494 1.00 94.38 201 VAL A C 1
ATOM 1463 O O . VAL A 1 201 ? -19.114 -1.101 22.269 1.00 94.38 201 VAL A O 1
ATOM 1466 N N . GLY A 1 202 ? -18.688 -3.038 23.298 1.00 91.75 202 GLY A N 1
ATOM 1467 C CA . GLY A 1 202 ? -20.049 -3.162 23.813 1.00 91.75 202 GLY A CA 1
ATOM 1468 C C . GLY A 1 202 ? -20.255 -4.360 24.724 1.00 91.75 202 GLY A C 1
ATOM 1469 O O . GLY A 1 202 ? -19.342 -5.151 24.929 1.00 91.75 202 GLY A O 1
ATOM 1470 N N . ASP A 1 203 ? -21.456 -4.437 25.301 1.00 83.38 203 ASP A N 1
ATOM 1471 C CA . ASP A 1 203 ? -21.936 -5.541 26.151 1.00 83.38 203 ASP A CA 1
ATOM 1472 C C . ASP A 1 203 ? -20.992 -5.966 27.295 1.00 83.38 203 ASP A C 1
ATOM 1474 O O . ASP A 1 203 ? -21.081 -7.076 27.818 1.00 83.38 203 ASP A O 1
ATOM 1478 N N . SER A 1 204 ? -20.125 -5.054 27.749 1.00 80.81 204 SER A N 1
ATOM 1479 C CA . SER A 1 204 ? -19.306 -5.290 28.935 1.00 80.81 204 SER A CA 1
ATOM 1480 C C . SER A 1 204 ? -20.174 -5.423 30.187 1.00 80.81 204 SER A C 1
ATOM 1482 O O . SER A 1 204 ? -21.099 -4.636 30.412 1.00 80.81 204 SER A O 1
ATOM 1484 N N . SER A 1 205 ? -19.824 -6.383 31.044 1.00 77.69 205 SER A N 1
ATOM 1485 C CA . SER A 1 205 ? -20.349 -6.491 32.406 1.00 77.69 205 SER A CA 1
ATOM 1486 C C . SER A 1 205 ? -19.612 -5.601 33.419 1.00 77.69 205 SER A C 1
ATOM 1488 O O . SER A 1 205 ? -20.026 -5.543 34.577 1.00 77.69 205 SER A O 1
ATOM 1490 N N . SER A 1 206 ? -18.511 -4.945 33.029 1.00 79.62 206 SER A N 1
ATOM 1491 C CA . SER A 1 206 ? -17.789 -3.987 33.877 1.00 79.62 206 SER A CA 1
ATOM 1492 C C . SER A 1 206 ? -18.436 -2.596 33.851 1.00 79.62 206 SER A C 1
ATOM 1494 O O . SER A 1 206 ? -19.075 -2.197 32.876 1.00 79.62 206 SER A O 1
ATOM 1496 N N . ALA A 1 207 ? -18.284 -1.855 34.951 1.00 82.75 207 ALA A N 1
ATOM 1497 C CA . ALA A 1 207 ? -18.793 -0.495 35.099 1.00 82.75 207 ALA A CA 1
ATOM 1498 C C . ALA A 1 207 ? -17.737 0.404 35.787 1.00 82.75 207 ALA A C 1
ATOM 1500 O O . ALA A 1 207 ? -17.529 0.239 36.993 1.00 82.75 207 ALA A O 1
ATOM 1501 N N . PRO A 1 208 ? -17.102 1.357 35.070 1.00 84.81 208 PRO A N 1
ATOM 1502 C CA . PRO A 1 208 ? -17.256 1.601 33.632 1.00 84.81 208 PRO A CA 1
ATOM 1503 C C . PRO A 1 208 ? -16.643 0.487 32.748 1.00 84.81 208 PRO A C 1
ATOM 1505 O O . PRO A 1 208 ? -15.744 -0.223 33.201 1.00 84.81 208 PRO A O 1
ATOM 1508 N N . PRO A 1 209 ? -17.138 0.306 31.506 1.00 88.44 209 PRO A N 1
ATOM 1509 C CA . PRO A 1 209 ? -16.494 -0.527 30.487 1.00 88.44 209 PRO A CA 1
ATOM 1510 C C . PRO A 1 209 ? -15.085 -0.024 30.158 1.00 88.44 209 PRO A C 1
ATOM 1512 O O . PRO A 1 209 ? -14.887 1.186 30.111 1.00 88.44 209 PRO A O 1
ATOM 1515 N N . ALA A 1 210 ? -14.145 -0.942 29.930 1.00 91.75 210 ALA A N 1
ATOM 1516 C CA . ALA A 1 210 ? -12.726 -0.642 29.746 1.00 91.75 210 ALA A CA 1
ATOM 1517 C C . ALA A 1 210 ? -12.040 -1.714 28.873 1.00 91.75 210 ALA A C 1
ATOM 1519 O O . ALA A 1 210 ? -12.573 -2.822 28.757 1.00 91.75 210 ALA A O 1
ATOM 1520 N N . ASP A 1 211 ? -10.870 -1.469 28.280 1.00 92.56 211 ASP A N 1
ATOM 1521 C CA . ASP A 1 211 ? -10.127 -0.191 28.253 1.00 92.56 211 ASP A CA 1
ATOM 1522 C C . ASP A 1 211 ? -10.245 0.509 26.885 1.00 92.56 211 ASP A C 1
ATOM 1524 O O . ASP A 1 211 ? -10.330 1.729 26.816 1.00 92.56 211 ASP A O 1
ATOM 1528 N N . GLY A 1 212 ? -10.433 -0.234 25.792 1.00 94.75 212 GLY A N 1
ATOM 1529 C CA . GLY A 1 212 ? -10.645 0.334 24.459 1.00 94.75 212 GLY A CA 1
ATOM 1530 C C . GLY A 1 212 ? -9.941 -0.470 23.373 1.00 94.75 212 GLY A C 1
ATOM 1531 O O . GLY A 1 212 ? -9.721 -1.673 23.519 1.00 94.75 212 GLY A O 1
ATOM 1532 N N . PHE A 1 213 ? -9.585 0.187 22.270 1.00 97.44 213 PHE A N 1
ATOM 1533 C CA . PHE A 1 213 ? -8.701 -0.376 21.243 1.00 97.44 213 PHE A CA 1
ATOM 1534 C C . PHE A 1 213 ? -7.892 0.724 20.550 1.00 97.44 213 PHE A C 1
ATOM 1536 O O . PHE A 1 213 ? -8.194 1.905 20.685 1.00 97.44 213 PHE A O 1
ATOM 1543 N N . SER A 1 214 ? -6.884 0.344 19.765 1.00 98.06 214 SER A N 1
ATOM 1544 C CA . SER A 1 214 ? -6.128 1.284 18.934 1.00 98.06 214 SER A CA 1
ATOM 1545 C C . SER A 1 214 ? -5.955 0.806 17.499 1.00 98.06 214 SER A C 1
ATOM 1547 O O . SER A 1 214 ? -5.987 -0.388 17.197 1.00 98.06 214 SER A O 1
ATOM 1549 N N . PHE A 1 215 ? -5.731 1.767 16.602 1.00 98.12 215 PHE A N 1
ATOM 1550 C CA . PHE A 1 215 ? -5.166 1.535 15.278 1.00 98.12 215 PHE A CA 1
ATOM 1551 C C . PHE A 1 215 ? -3.775 2.172 15.211 1.00 98.12 215 PHE A C 1
ATOM 1553 O O . PHE A 1 215 ? -3.634 3.381 15.405 1.00 98.12 215 PHE A O 1
ATOM 1560 N N . CYS A 1 216 ? -2.749 1.379 14.900 1.00 97.94 216 CYS A N 1
ATOM 1561 C CA . CYS A 1 216 ? -1.363 1.844 14.832 1.00 97.94 216 CYS A CA 1
ATOM 1562 C C . CYS A 1 216 ? -0.786 1.671 13.425 1.00 97.94 216 CYS A C 1
ATOM 1564 O O . CYS A 1 216 ? -0.928 0.619 12.802 1.00 97.94 216 CYS A O 1
ATOM 1566 N N . PHE A 1 217 ? -0.081 2.691 12.941 1.00 96.75 217 PHE A N 1
ATOM 1567 C CA . PHE A 1 217 ? 0.642 2.673 11.675 1.00 96.75 217 PHE A CA 1
ATOM 1568 C C . PHE A 1 217 ? 2.083 3.139 11.892 1.00 96.75 217 PHE A C 1
ATOM 1570 O O . PHE A 1 217 ? 2.339 4.323 12.109 1.00 96.75 217 PHE A O 1
ATOM 1577 N N . GLY A 1 218 ? 3.026 2.201 11.811 1.00 94.94 218 GLY A N 1
ATOM 1578 C CA . GLY A 1 218 ? 4.450 2.441 12.024 1.00 94.94 218 GLY A CA 1
ATOM 1579 C C . GLY A 1 218 ? 5.295 1.227 11.644 1.00 94.94 218 GLY A C 1
ATOM 1580 O O . GLY A 1 218 ? 4.773 0.138 11.412 1.00 94.94 218 GLY A O 1
ATOM 1581 N N . SER A 1 219 ? 6.611 1.415 11.555 1.00 92.50 219 SER A N 1
ATOM 1582 C CA . SER A 1 219 ? 7.571 0.341 11.247 1.00 92.50 219 SER A CA 1
ATOM 1583 C C . SER A 1 219 ? 8.139 -0.352 12.491 1.00 92.50 219 SER A C 1
ATOM 1585 O O . SER A 1 219 ? 8.905 -1.302 12.365 1.00 92.50 219 SER A O 1
ATOM 1587 N N . ASP A 1 220 ? 7.809 0.150 13.677 1.00 94.62 220 ASP A N 1
ATOM 1588 C CA . ASP A 1 220 ? 8.387 -0.197 14.976 1.00 94.62 220 ASP A CA 1
ATOM 1589 C C . ASP A 1 220 ? 7.326 -0.685 15.979 1.00 94.62 220 ASP A C 1
ATOM 1591 O O . ASP A 1 220 ? 7.484 -0.540 17.190 1.00 94.62 220 ASP A O 1
ATOM 1595 N N . LEU A 1 221 ? 6.233 -1.261 15.474 1.00 95.75 221 LEU A N 1
ATOM 1596 C CA . LEU A 1 221 ? 5.142 -1.769 16.305 1.00 95.75 221 LEU A CA 1
ATOM 1597 C C . LEU A 1 221 ? 5.592 -2.995 17.114 1.00 95.75 221 LEU A C 1
ATOM 1599 O O . LEU A 1 221 ? 6.162 -3.945 16.567 1.00 95.75 221 LEU A O 1
ATOM 1603 N N . SER A 1 222 ? 5.285 -2.999 18.412 1.00 95.81 222 SER A N 1
ATOM 1604 C CA . SER A 1 222 ? 5.381 -4.195 19.254 1.00 95.81 222 SER A CA 1
ATOM 1605 C C . SER A 1 222 ? 4.442 -5.290 18.731 1.00 95.81 222 SER A C 1
ATOM 1607 O O . SER A 1 222 ? 3.342 -4.978 18.277 1.00 95.81 222 SER A O 1
ATOM 1609 N N . PRO A 1 223 ? 4.802 -6.581 18.842 1.00 93.25 223 PRO A N 1
ATOM 1610 C CA . PRO A 1 223 ? 3.891 -7.673 18.513 1.00 93.25 223 PRO A CA 1
ATOM 1611 C C . PRO A 1 223 ? 2.715 -7.815 19.494 1.00 93.25 223 PRO A C 1
ATOM 1613 O O . PRO A 1 223 ? 1.844 -8.636 19.233 1.00 93.25 223 PRO A O 1
ATOM 1616 N N . SER A 1 224 ? 2.695 -7.075 20.609 1.00 95.50 224 SER A N 1
ATOM 1617 C CA . SER A 1 224 ? 1.627 -7.074 21.623 1.00 95.50 224 SER A CA 1
ATOM 1618 C C . SER A 1 224 ? 1.416 -5.654 22.148 1.00 95.50 224 SER A C 1
ATOM 1620 O O . SER A 1 224 ? 2.384 -5.026 22.593 1.00 95.50 224 SER A O 1
ATOM 1622 N N . PHE A 1 225 ? 0.181 -5.157 22.082 1.00 96.31 225 PHE A N 1
ATOM 1623 C CA . PHE A 1 225 ? -0.244 -3.850 22.596 1.00 96.31 225 PHE A CA 1
ATOM 1624 C C . PHE A 1 225 ? -1.769 -3.771 22.783 1.00 96.31 225 PHE A C 1
ATOM 1626 O O . PHE A 1 225 ? -2.507 -4.602 22.252 1.00 96.31 225 PHE A O 1
ATOM 1633 N N . GLY A 1 226 ? -2.218 -2.776 23.554 1.00 95.25 226 GLY A N 1
ATOM 1634 C CA . GLY A 1 226 ? -3.627 -2.516 23.872 1.00 95.25 226 GLY A CA 1
ATOM 1635 C C . GLY A 1 226 ? -4.163 -1.210 23.277 1.00 95.25 226 GLY A C 1
ATOM 1636 O O . GLY A 1 226 ? -3.719 -0.746 22.224 1.00 95.25 226 GLY A O 1
ATOM 1637 N N . GLU A 1 227 ? -5.127 -0.616 23.968 1.00 93.56 227 GLU A N 1
ATOM 1638 C CA . GLU A 1 227 ? -5.794 0.655 23.664 1.00 93.56 227 GLU A CA 1
ATOM 1639 C C . GLU A 1 227 ? -4.829 1.830 23.483 1.00 93.56 227 GLU A C 1
ATOM 1641 O O . GLU A 1 227 ? -5.042 2.668 22.616 1.00 93.56 227 GLU A O 1
ATOM 1646 N N . GLU A 1 228 ? -3.701 1.839 24.188 1.00 93.00 228 GLU A N 1
ATOM 1647 C CA . GLU A 1 228 ? -2.698 2.898 24.048 1.00 93.00 228 GLU A CA 1
ATOM 1648 C C . GLU A 1 228 ? -1.795 2.759 22.808 1.00 93.00 228 GLU A C 1
ATOM 1650 O O . GLU A 1 228 ? -1.075 3.692 22.439 1.00 93.00 228 GLU A O 1
ATOM 1655 N N . GLY A 1 229 ? -1.865 1.621 22.115 1.00 96.31 229 GLY A N 1
ATOM 1656 C CA . GLY A 1 229 ? -1.112 1.360 20.893 1.00 96.31 229 GLY A CA 1
ATOM 1657 C C . GLY A 1 229 ? 0.380 1.091 21.107 1.00 96.31 229 GLY A C 1
ATOM 1658 O O . GLY A 1 229 ? 0.850 0.797 22.205 1.00 96.31 229 GLY A O 1
ATOM 1659 N N . SER A 1 230 ? 1.145 1.121 20.014 1.00 97.25 230 SER A N 1
ATOM 1660 C CA . SER A 1 230 ? 2.593 0.886 20.024 1.00 97.25 230 SER A CA 1
ATOM 1661 C C . SER A 1 230 ? 3.308 1.609 18.881 1.00 97.25 230 SER A C 1
ATOM 1663 O O . SER A 1 230 ? 2.695 1.946 17.870 1.00 97.25 230 SER A O 1
ATOM 1665 N N . GLY A 1 231 ? 4.623 1.784 19.027 1.00 97.25 231 GLY A N 1
ATOM 1666 C CA . GLY A 1 231 ? 5.506 2.411 18.042 1.00 97.25 231 GLY A CA 1
ATOM 1667 C C . GLY A 1 231 ? 5.513 3.941 18.090 1.00 97.25 231 GLY A C 1
ATOM 1668 O O . GLY A 1 231 ? 4.890 4.567 18.946 1.00 97.25 231 GLY A O 1
ATOM 1669 N N . MET A 1 232 ? 6.256 4.541 17.160 1.00 96.50 232 MET A N 1
ATOM 1670 C CA . MET A 1 232 ? 6.460 5.995 17.065 1.00 96.50 232 MET A CA 1
ATOM 1671 C C . MET A 1 232 ? 5.743 6.636 15.869 1.00 96.50 232 MET A C 1
ATOM 1673 O O . MET A 1 232 ? 5.837 7.849 15.671 1.00 96.50 232 MET A O 1
ATOM 1677 N N . GLY A 1 233 ? 5.044 5.836 15.060 1.00 96.50 233 GLY A N 1
ATOM 1678 C CA . GLY A 1 233 ? 4.213 6.316 13.957 1.00 96.50 233 GLY A CA 1
ATOM 1679 C C . GLY A 1 233 ? 2.883 6.924 14.420 1.00 96.50 233 GLY A C 1
ATOM 1680 O O . GLY A 1 233 ? 2.787 7.484 15.512 1.00 96.50 233 GLY A O 1
ATOM 1681 N N . LEU A 1 234 ? 1.849 6.821 13.581 1.00 98.06 234 LEU A N 1
ATOM 1682 C CA . LEU A 1 234 ? 0.500 7.260 13.944 1.00 98.06 234 LEU A CA 1
ATOM 1683 C C . LEU A 1 234 ? -0.152 6.217 14.851 1.00 98.06 234 LEU A C 1
ATOM 1685 O O . LEU A 1 234 ? -0.238 5.046 14.480 1.00 98.06 234 LEU A O 1
ATOM 1689 N N . ILE A 1 235 ? -0.684 6.660 15.983 1.00 98.50 235 ILE A N 1
ATOM 1690 C CA . ILE A 1 235 ? -1.571 5.870 16.836 1.00 98.50 235 ILE A CA 1
ATOM 1691 C C . ILE A 1 235 ? -2.899 6.615 16.932 1.00 98.50 235 ILE A C 1
ATOM 1693 O O . ILE A 1 235 ? -2.922 7.807 17.233 1.00 98.50 235 ILE A O 1
ATOM 1697 N N . VAL A 1 236 ? -3.994 5.911 16.668 1.00 98.38 236 VAL A N 1
ATOM 1698 C CA . VAL A 1 236 ? -5.355 6.370 16.950 1.00 98.38 236 VAL A CA 1
ATOM 1699 C C . VAL A 1 236 ? -5.889 5.497 18.078 1.00 98.38 236 VAL A C 1
ATOM 1701 O O . VAL A 1 236 ? -6.189 4.326 17.841 1.00 98.38 236 VAL A O 1
ATOM 1704 N N . SER A 1 237 ? -5.941 6.041 19.292 1.00 97.44 237 SER A N 1
ATOM 1705 C CA . SER A 1 237 ? -6.523 5.378 20.463 1.00 97.44 237 SER A CA 1
ATOM 1706 C C . SER A 1 237 ? -8.022 5.664 20.518 1.00 97.44 237 SER A C 1
ATOM 1708 O O . SER A 1 237 ? -8.450 6.791 20.268 1.00 97.44 237 SER A O 1
ATOM 1710 N N . PHE A 1 238 ? -8.807 4.630 20.796 1.00 96.94 238 PHE A N 1
ATOM 1711 C CA . PHE A 1 238 ? -10.242 4.664 21.047 1.00 96.94 238 PHE A CA 1
ATOM 1712 C C . PHE A 1 238 ? -10.446 4.225 22.497 1.00 96.94 238 PHE A C 1
ATOM 1714 O O . PHE A 1 238 ? -10.760 3.063 22.768 1.00 96.94 238 PHE A O 1
ATOM 1721 N N . ASP A 1 239 ? -10.213 5.162 23.407 1.00 94.75 239 ASP A N 1
ATOM 1722 C CA . ASP A 1 239 ? -10.154 4.943 24.846 1.00 94.75 239 ASP A CA 1
ATOM 1723 C C . ASP A 1 239 ? -11.551 5.041 25.474 1.00 94.75 239 ASP A C 1
ATOM 1725 O O . ASP A 1 239 ? -12.334 5.957 25.199 1.00 94.75 239 ASP A O 1
ATOM 1729 N N . THR A 1 240 ? -11.888 4.062 26.307 1.00 93.88 240 THR A N 1
ATOM 1730 C CA . THR A 1 240 ? -13.174 3.971 26.998 1.00 93.88 240 THR A CA 1
ATOM 1731 C C . THR A 1 240 ? -13.109 4.250 28.494 1.00 93.88 240 THR A C 1
ATOM 1733 O O . THR A 1 240 ? -14.176 4.388 29.102 1.00 93.88 240 THR A O 1
ATOM 1736 N N . PHE A 1 241 ? -11.917 4.357 29.081 1.00 90.19 241 PHE A N 1
ATOM 1737 C CA . PHE A 1 241 ? -11.736 4.351 30.525 1.00 90.19 241 PHE A CA 1
ATOM 1738 C C . PHE A 1 241 ? -10.648 5.324 30.989 1.00 90.19 241 PHE A C 1
ATOM 1740 O O . PHE A 1 241 ? -9.492 5.194 30.633 1.00 90.19 241 PHE A O 1
ATOM 1747 N N . ASP A 1 242 ? -11.003 6.249 31.884 1.00 86.62 242 ASP A N 1
ATOM 1748 C CA . ASP A 1 242 ? -10.034 7.193 32.454 1.00 86.62 242 ASP A CA 1
ATOM 1749 C C . ASP A 1 242 ? -9.187 6.483 33.520 1.00 86.62 242 ASP A C 1
ATOM 1751 O O . ASP A 1 242 ? -9.666 6.176 34.621 1.00 86.62 242 ASP A O 1
ATOM 1755 N N . ASN A 1 243 ? -7.914 6.223 33.206 1.00 81.38 243 ASN A N 1
ATOM 1756 C CA . ASN A 1 243 ? -6.961 5.602 34.128 1.00 81.38 243 ASN A CA 1
ATOM 1757 C C . ASN A 1 243 ? -6.400 6.575 35.189 1.00 81.38 243 ASN A C 1
ATOM 1759 O O . ASN A 1 243 ? -5.551 6.186 35.999 1.00 81.38 243 ASN A O 1
ATOM 1763 N N . GLY A 1 244 ? -6.907 7.807 35.255 1.00 69.00 244 GLY A N 1
ATOM 1764 C CA . GLY A 1 244 ? -6.547 8.823 36.233 1.00 69.00 244 GLY A CA 1
ATOM 1765 C C . GLY A 1 244 ? -5.637 9.886 35.632 1.00 69.00 244 GLY A C 1
ATOM 1766 O O . GLY A 1 244 ? -4.422 9.857 35.825 1.00 69.00 244 GLY A O 1
ATOM 1767 N N . GLY A 1 245 ? -6.245 10.872 34.974 1.00 68.12 245 GLY A N 1
ATOM 1768 C CA . GLY A 1 245 ? -5.551 12.016 34.369 1.00 68.12 245 GLY A CA 1
ATOM 1769 C C . GLY A 1 245 ? -5.848 12.206 32.883 1.00 68.12 245 GLY A C 1
ATOM 1770 O O . GLY A 1 245 ? -5.308 13.138 32.284 1.00 68.12 245 GLY A O 1
ATOM 1771 N N . GLU A 1 246 ? -6.705 11.359 32.319 1.00 68.88 246 GLU A N 1
ATOM 1772 C CA . GLU A 1 246 ? -7.176 11.398 30.938 1.00 68.88 246 GLU A CA 1
ATOM 1773 C C . GLU A 1 246 ? -8.631 11.896 30.896 1.00 68.88 246 GLU A C 1
ATOM 1775 O O . GLU A 1 246 ? -9.313 11.965 31.916 1.00 68.88 246 GLU A O 1
ATOM 1780 N N . ASP A 1 247 ? -9.111 12.300 29.720 1.00 82.56 247 ASP A N 1
ATOM 1781 C CA . ASP A 1 247 ? -10.507 12.720 29.512 1.00 82.56 247 ASP A CA 1
ATOM 1782 C C . ASP A 1 247 ? -11.230 11.666 28.659 1.00 82.56 247 ASP A C 1
ATOM 1784 O O . ASP A 1 247 ? -11.601 11.912 27.512 1.00 82.56 247 ASP A O 1
ATOM 1788 N N . ALA A 1 248 ? -11.345 10.445 29.193 1.00 86.38 248 ALA A N 1
ATOM 1789 C CA . ALA A 1 248 ? -11.997 9.312 28.537 1.00 86.38 248 ALA A CA 1
ATOM 1790 C C . ALA A 1 248 ? -13.510 9.243 28.872 1.00 86.38 248 ALA A C 1
ATOM 1792 O O . ALA A 1 248 ? -13.932 9.619 29.971 1.00 86.38 248 ALA A O 1
ATOM 1793 N N . PRO A 1 249 ? -14.370 8.727 27.969 1.00 92.81 249 PRO A N 1
ATOM 1794 C CA . PRO A 1 249 ? -14.020 8.087 26.708 1.00 92.81 249 PRO A CA 1
ATOM 1795 C C . PRO A 1 249 ? -13.685 9.104 25.609 1.00 92.81 249 PRO A C 1
ATOM 1797 O O . PRO A 1 249 ? -14.393 10.104 25.427 1.00 92.81 249 PRO A O 1
ATOM 1800 N N . CYS A 1 250 ? -12.635 8.832 24.840 1.00 94.38 250 CYS A N 1
ATOM 1801 C CA . CYS A 1 250 ? -12.118 9.741 23.824 1.00 94.38 250 CYS A CA 1
ATOM 1802 C C . CYS A 1 250 ? -11.509 9.015 22.623 1.00 94.38 250 CYS A C 1
ATOM 1804 O O . CYS A 1 250 ? -11.327 7.799 22.598 1.00 94.38 250 CYS A O 1
ATOM 1806 N N . ILE A 1 251 ? -11.227 9.800 21.587 1.00 96.81 251 ILE A N 1
ATOM 1807 C CA . ILE A 1 251 ? -10.362 9.404 20.486 1.00 96.81 251 ILE A CA 1
ATOM 1808 C C . ILE A 1 251 ? -9.135 10.308 20.513 1.00 96.81 251 ILE A C 1
ATOM 1810 O O . ILE A 1 251 ? -9.260 11.524 20.333 1.00 96.81 251 ILE A O 1
ATOM 1814 N N . ASP A 1 252 ? -7.968 9.698 20.677 1.00 96.50 252 ASP A N 1
ATOM 1815 C CA . ASP A 1 252 ? -6.680 10.380 20.731 1.00 96.50 252 ASP A CA 1
ATOM 1816 C C . ASP A 1 252 ? -5.823 10.038 19.522 1.00 96.50 252 ASP A C 1
ATOM 1818 O O . ASP A 1 252 ? -5.675 8.877 19.141 1.00 96.50 252 ASP A O 1
ATOM 1822 N N . LEU A 1 253 ? -5.217 11.063 18.926 1.00 97.69 253 LEU A N 1
ATOM 1823 C CA . LEU A 1 253 ? -4.268 10.909 17.831 1.00 97.69 253 LEU A CA 1
ATOM 1824 C C . LEU A 1 253 ? -2.877 11.239 18.356 1.00 97.69 253 LEU A C 1
ATOM 1826 O O . LEU A 1 253 ? -2.618 12.362 18.802 1.00 97.69 253 LEU A O 1
ATOM 1830 N N . LYS A 1 254 ? -1.975 10.263 18.268 1.00 97.81 254 LYS A N 1
ATOM 1831 C CA . LYS A 1 254 ? -0.603 10.355 18.762 1.00 97.81 254 LYS A CA 1
ATOM 1832 C C . LYS A 1 254 ? 0.385 10.178 17.614 1.00 97.81 254 LYS A C 1
ATOM 1834 O O . LYS A 1 254 ? 0.152 9.398 16.689 1.00 97.81 254 LYS A O 1
ATOM 1839 N N . TRP A 1 255 ? 1.487 10.916 17.669 1.00 97.44 255 TRP A N 1
ATOM 1840 C CA . TRP A 1 255 ? 2.612 10.782 16.747 1.00 97.44 255 TRP A CA 1
ATOM 1841 C C . TRP A 1 255 ? 3.917 10.986 17.508 1.00 97.44 255 TRP A C 1
ATOM 1843 O O . TRP A 1 255 ? 4.035 11.934 18.287 1.00 97.44 255 TRP A O 1
ATOM 1853 N N . ASN A 1 256 ? 4.907 10.117 17.285 1.00 96.38 256 ASN A N 1
ATOM 1854 C CA . ASN A 1 256 ? 6.197 10.160 17.981 1.00 96.38 256 ASN A CA 1
ATOM 1855 C C . ASN A 1 256 ? 6.041 10.221 19.518 1.00 96.38 256 ASN A C 1
ATOM 1857 O O . ASN A 1 256 ? 6.697 11.013 20.195 1.00 96.38 256 ASN A O 1
ATOM 1861 N N . GLY A 1 257 ? 5.105 9.425 20.047 1.00 92.88 257 GLY A N 1
ATOM 1862 C CA . GLY A 1 257 ? 4.810 9.318 21.478 1.00 92.88 257 GLY A CA 1
ATOM 1863 C C . GLY A 1 257 ? 4.017 10.478 22.094 1.00 92.88 257 GLY A C 1
ATOM 1864 O O . GLY A 1 257 ? 3.796 10.460 23.300 1.00 92.88 257 GLY A O 1
ATOM 1865 N N . ALA A 1 258 ? 3.584 11.476 21.316 1.00 95.62 258 ALA A N 1
ATOM 1866 C CA . ALA A 1 258 ? 2.833 12.625 21.826 1.00 95.62 258 ALA A CA 1
ATOM 1867 C C . ALA A 1 258 ? 1.424 12.708 21.225 1.00 95.62 258 ALA A C 1
ATOM 1869 O O . ALA A 1 258 ? 1.272 12.641 20.003 1.00 95.62 258 ALA A O 1
ATOM 1870 N N . THR A 1 259 ? 0.408 12.921 22.067 1.00 95.50 259 THR A N 1
ATOM 1871 C CA . THR A 1 259 ? -0.955 13.259 21.629 1.00 95.50 259 THR A CA 1
ATOM 1872 C C . THR A 1 259 ? -0.970 14.655 21.007 1.00 95.50 259 THR A C 1
ATOM 1874 O O . THR A 1 259 ? -0.537 15.625 21.629 1.00 95.50 259 THR A O 1
ATOM 1877 N N . PHE A 1 260 ? -1.467 14.772 19.775 1.00 95.94 260 PHE A N 1
ATOM 1878 C CA . PHE A 1 260 ? -1.590 16.047 19.056 1.00 95.94 260 PHE A CA 1
ATOM 1879 C C . PHE A 1 260 ? -3.041 16.423 18.731 1.00 95.94 260 PHE A C 1
ATOM 1881 O O . PHE A 1 260 ? -3.303 17.573 18.378 1.00 95.94 260 PHE A O 1
ATOM 1888 N N . ALA A 1 261 ? -3.981 15.484 18.854 1.00 96.56 261 ALA A N 1
ATOM 1889 C CA . ALA A 1 261 ? -5.410 15.761 18.809 1.00 96.56 261 ALA A CA 1
ATOM 1890 C C . ALA A 1 261 ? -6.155 14.856 19.793 1.00 96.56 261 ALA A C 1
ATOM 1892 O O . ALA A 1 261 ? -5.780 13.700 19.966 1.00 96.56 261 ALA A O 1
ATOM 1893 N N . HIS A 1 262 ? -7.206 15.407 20.394 1.00 94.94 262 HIS A N 1
ATOM 1894 C CA . HIS A 1 262 ? -8.037 14.766 21.405 1.00 94.94 262 HIS A CA 1
ATOM 1895 C C . HIS A 1 262 ? -9.503 15.114 21.137 1.00 94.94 262 HIS A C 1
ATOM 1897 O O . HIS A 1 262 ? -9.823 16.276 20.855 1.00 94.94 262 HIS A O 1
ATOM 1903 N N . ALA A 1 263 ? -10.390 14.126 21.215 1.00 95.12 263 ALA A N 1
ATOM 1904 C CA . ALA A 1 263 ? -11.822 14.315 21.017 1.00 95.12 263 ALA A CA 1
ATOM 1905 C C . ALA A 1 263 ? -12.644 13.430 21.971 1.00 95.12 263 ALA A C 1
ATOM 1907 O O . ALA A 1 263 ? -12.702 12.217 21.757 1.00 95.12 263 ALA A O 1
ATOM 1908 N N . PRO A 1 264 ? -13.357 14.007 22.958 1.00 94.06 264 PRO A N 1
ATOM 1909 C CA . PRO A 1 264 ? -14.284 13.254 23.795 1.00 94.06 264 PRO A CA 1
ATOM 1910 C C . PRO A 1 264 ? -15.378 12.597 22.948 1.00 94.06 264 PRO A C 1
ATOM 1912 O O . PRO A 1 264 ? -16.060 13.252 22.147 1.00 94.06 264 PRO A O 1
ATOM 1915 N N . LYS A 1 265 ? -15.560 11.287 23.106 1.00 92.19 265 LYS A N 1
ATOM 1916 C CA . LYS A 1 265 ? -16.487 10.492 22.299 1.00 92.19 265 LYS A CA 1
ATOM 1917 C C . LYS A 1 265 ? -16.910 9.249 23.064 1.00 92.19 265 LYS A C 1
ATOM 1919 O O . LYS A 1 265 ? -16.096 8.422 23.436 1.00 92.19 265 LYS A O 1
ATOM 1924 N N . ARG A 1 266 ? -18.220 9.040 23.200 1.00 90.81 266 ARG A N 1
ATOM 1925 C CA . ARG A 1 266 ? -18.751 7.759 23.678 1.00 90.81 266 ARG A CA 1
ATOM 1926 C C . ARG A 1 266 ? -18.562 6.685 22.603 1.00 90.81 266 ARG A C 1
ATOM 1928 O O . ARG A 1 266 ? -19.134 6.807 21.520 1.00 90.81 266 ARG A O 1
ATOM 1935 N N . LEU A 1 267 ? -17.804 5.642 22.930 1.00 91.62 267 LEU A N 1
ATOM 1936 C CA . LEU A 1 267 ? -17.466 4.546 22.011 1.00 91.62 267 LEU A CA 1
ATOM 1937 C C . LEU A 1 267 ? -18.260 3.265 22.290 1.00 91.62 267 LEU A C 1
ATOM 1939 O O . LEU A 1 267 ? -18.605 2.535 21.367 1.00 91.62 267 LEU A O 1
ATOM 1943 N N . VAL A 1 268 ? -18.602 3.020 23.557 1.00 91.75 268 VAL A N 1
ATOM 1944 C CA . VAL A 1 268 ? -19.297 1.797 23.977 1.00 91.75 268 VAL A CA 1
ATOM 1945 C C . VAL A 1 268 ? -20.755 1.809 23.519 1.00 91.75 268 VAL A C 1
ATOM 1947 O O . VAL A 1 268 ? -21.487 2.769 23.766 1.00 91.75 268 VAL A O 1
ATOM 1950 N N . SER A 1 269 ? -21.225 0.719 22.924 1.00 89.62 269 SER A N 1
ATOM 1951 C CA . SER A 1 269 ? -22.627 0.501 22.550 1.00 89.62 269 SER A CA 1
ATOM 1952 C C . SER A 1 269 ? -23.316 -0.486 23.503 1.00 89.62 269 SER A C 1
ATOM 1954 O O . SER A 1 269 ? -22.711 -1.457 23.949 1.00 89.62 269 SER A O 1
ATOM 1956 N N . GLN A 1 270 ? -24.574 -0.201 23.863 1.00 85.75 270 GLN A N 1
ATOM 1957 C CA . GLN A 1 270 ? -25.446 -1.106 24.625 1.00 85.75 270 GLN A CA 1
ATOM 1958 C C . GLN A 1 270 ? -26.894 -0.952 24.112 1.00 85.75 270 GLN A C 1
ATOM 1960 O O . GLN A 1 270 ? -27.473 0.124 24.305 1.00 85.75 270 GLN A O 1
ATOM 1965 N N . PRO A 1 271 ? -27.484 -1.968 23.445 1.00 89.25 271 PRO A N 1
ATOM 1966 C CA . PRO A 1 271 ? -26.875 -3.265 23.097 1.00 89.25 271 PRO A CA 1
ATOM 1967 C C . PRO A 1 271 ? -25.669 -3.114 22.155 1.00 89.25 271 PRO A C 1
ATOM 1969 O O . PRO A 1 271 ? -25.560 -2.091 21.468 1.00 89.25 271 PRO A O 1
ATOM 1972 N N . ALA A 1 272 ? -24.766 -4.099 22.138 1.00 90.62 272 ALA A N 1
ATOM 1973 C CA . ALA A 1 272 ? -23.582 -4.043 21.291 1.00 90.62 272 ALA A CA 1
ATOM 1974 C C . ALA A 1 272 ? -23.942 -3.968 19.803 1.00 90.62 272 ALA A C 1
ATOM 1976 O O . ALA A 1 272 ? -24.786 -4.707 19.290 1.00 90.62 272 ALA A O 1
ATOM 1977 N N . ALA A 1 273 ? -23.272 -3.060 19.103 1.00 93.88 273 ALA A N 1
ATOM 1978 C CA . ALA A 1 273 ? -23.413 -2.868 17.674 1.00 93.88 273 ALA A CA 1
ATOM 1979 C C . ALA A 1 273 ? -22.082 -2.429 17.064 1.00 93.88 273 ALA A C 1
ATOM 1981 O O . ALA A 1 273 ? -21.301 -1.700 17.676 1.00 93.88 273 ALA A O 1
ATOM 1982 N N . PHE A 1 274 ? -21.855 -2.847 15.822 1.00 95.38 274 PHE A N 1
ATOM 1983 C CA . PHE A 1 274 ? -20.734 -2.364 15.030 1.00 95.38 274 PHE A CA 1
ATOM 1984 C C . PHE A 1 274 ? -20.922 -0.894 14.641 1.00 95.38 274 PHE A C 1
ATOM 1986 O O . PHE A 1 274 ? -21.971 -0.508 14.122 1.00 95.38 274 PHE A O 1
ATOM 1993 N N . ALA A 1 275 ? -19.873 -0.099 14.822 1.00 96.38 275 ALA A N 1
ATOM 1994 C CA . ALA A 1 275 ? -19.737 1.252 14.305 1.00 96.38 275 ALA A CA 1
ATOM 1995 C C . ALA A 1 275 ? -18.786 1.269 13.102 1.00 96.38 275 ALA A C 1
ATOM 1997 O O . ALA A 1 275 ? -17.786 0.552 13.079 1.00 96.38 275 ALA A O 1
ATOM 1998 N N . ASP A 1 276 ? -19.090 2.102 12.107 1.00 97.50 276 ASP A N 1
ATOM 1999 C CA . ASP A 1 276 ? -18.170 2.373 11.002 1.00 97.50 276 ASP A CA 1
ATOM 2000 C C . ASP A 1 276 ? -16.998 3.230 11.482 1.00 97.50 276 ASP A C 1
ATOM 2002 O O . ASP A 1 276 ? -17.203 4.267 12.116 1.00 97.50 276 ASP A O 1
ATOM 2006 N N . VAL A 1 277 ? -15.778 2.810 11.156 1.00 98.25 277 VAL A N 1
ATOM 2007 C CA . VAL A 1 277 ? -14.536 3.524 11.449 1.00 98.25 277 VAL A CA 1
ATOM 2008 C C . VAL A 1 277 ? -13.797 3.788 10.145 1.00 98.25 277 VAL A C 1
ATOM 2010 O O . VAL A 1 277 ? -13.591 2.884 9.333 1.00 98.25 277 VAL A O 1
ATOM 2013 N N . PHE A 1 278 ? -13.373 5.034 9.954 1.00 98.00 278 PHE A N 1
ATOM 2014 C CA . PHE A 1 278 ? -12.508 5.428 8.846 1.00 98.00 278 PHE A CA 1
ATOM 2015 C C . PHE A 1 278 ? -11.313 6.215 9.367 1.00 98.00 278 PHE A C 1
ATOM 2017 O O . PHE A 1 278 ? -11.487 7.153 10.147 1.00 98.00 278 PHE A O 1
ATOM 2024 N N . ILE A 1 279 ? -10.118 5.837 8.913 1.00 98.25 279 ILE A N 1
ATOM 2025 C CA . ILE A 1 279 ? -8.849 6.490 9.235 1.00 98.25 279 ILE A CA 1
ATOM 2026 C C . ILE A 1 279 ? -8.066 6.693 7.937 1.00 98.25 279 ILE A C 1
ATOM 2028 O O . ILE A 1 279 ? -7.826 5.745 7.188 1.00 98.25 279 ILE A O 1
ATOM 2032 N N . GLU A 1 280 ? -7.630 7.920 7.677 1.00 96.50 280 GLU A N 1
ATOM 2033 C CA . GLU A 1 280 ? -6.738 8.253 6.567 1.00 96.50 280 GLU A CA 1
ATOM 2034 C C . GLU A 1 280 ? -5.515 9.000 7.088 1.00 96.50 280 GLU A C 1
ATOM 2036 O O . GLU A 1 280 ? -5.656 9.992 7.799 1.00 96.50 280 GLU A O 1
ATOM 2041 N N . LEU A 1 281 ? -4.329 8.552 6.675 1.00 95.94 281 LEU A N 1
ATOM 2042 C CA . LEU A 1 281 ? -3.109 9.353 6.680 1.00 95.94 281 LEU A CA 1
ATOM 2043 C C . LEU A 1 281 ? -2.789 9.697 5.225 1.00 95.94 281 LEU A C 1
ATOM 2045 O O . LEU A 1 281 ? -2.343 8.839 4.458 1.00 95.94 281 LEU A O 1
ATOM 2049 N N . ALA A 1 282 ? -3.041 10.942 4.837 1.00 86.56 282 ALA A N 1
ATOM 2050 C CA . ALA A 1 282 ? -2.737 11.432 3.502 1.00 86.56 282 ALA A CA 1
ATOM 2051 C C . ALA A 1 282 ? -1.228 11.675 3.338 1.00 86.56 282 ALA A C 1
ATOM 2053 O O . ALA A 1 282 ? -0.513 11.966 4.296 1.00 86.56 282 ALA A O 1
ATOM 2054 N N . THR A 1 283 ? -0.731 11.621 2.101 1.00 82.62 283 THR A N 1
ATOM 2055 C CA . THR A 1 283 ? 0.704 11.795 1.792 1.00 82.62 283 THR A CA 1
ATOM 2056 C C . THR A 1 283 ? 1.242 13.197 2.093 1.00 82.62 283 THR A C 1
ATOM 2058 O O . THR A 1 283 ? 2.452 13.394 2.154 1.00 82.62 283 THR A O 1
ATOM 2061 N N . ASN A 1 284 ? 0.359 14.175 2.308 1.00 81.69 284 ASN A N 1
ATOM 2062 C CA . ASN A 1 284 ? 0.708 15.515 2.783 1.00 81.69 284 ASN A CA 1
ATOM 2063 C C . ASN A 1 284 ? 0.757 15.623 4.323 1.00 81.69 284 ASN A C 1
ATOM 2065 O O . ASN A 1 284 ? 0.955 16.720 4.839 1.00 81.69 284 ASN A O 1
ATOM 2069 N N . GLY A 1 285 ? 0.555 14.516 5.045 1.00 88.75 285 GLY A N 1
ATOM 2070 C CA . GLY A 1 285 ? 0.574 14.445 6.506 1.00 88.75 285 GLY A CA 1
ATOM 2071 C C . GLY A 1 285 ? -0.762 14.742 7.193 1.00 88.75 285 GLY A C 1
ATOM 2072 O O . GLY A 1 285 ? -0.817 14.711 8.418 1.00 88.75 285 GLY A O 1
ATOM 2073 N N . ALA A 1 286 ? -1.839 15.025 6.452 1.00 93.88 286 ALA A N 1
ATOM 2074 C CA . ALA A 1 286 ? -3.155 15.217 7.057 1.00 93.88 286 ALA A CA 1
ATOM 2075 C C . ALA A 1 286 ? -3.727 13.885 7.569 1.00 93.88 286 ALA A C 1
ATOM 2077 O O . ALA A 1 286 ? -3.706 12.885 6.848 1.00 93.88 286 ALA A O 1
ATOM 2078 N N . VAL A 1 287 ? -4.273 13.896 8.788 1.00 97.62 287 VAL A N 1
ATOM 2079 C CA . VAL A 1 287 ? -4.951 12.744 9.395 1.00 97.62 287 VAL A CA 1
ATOM 2080 C C . VAL A 1 287 ? -6.447 13.023 9.498 1.00 97.62 287 VAL A C 1
ATOM 2082 O O . VAL A 1 287 ? -6.849 14.061 10.021 1.00 97.62 287 VAL A O 1
ATOM 2085 N N . THR A 1 288 ? -7.265 12.090 9.014 1.00 96.88 288 THR A N 1
ATOM 2086 C CA . THR A 1 288 ? -8.727 12.116 9.158 1.00 96.88 288 THR A CA 1
ATOM 2087 C C . THR A 1 288 ? -9.177 10.879 9.916 1.00 96.88 288 THR A C 1
ATOM 2089 O O . THR A 1 288 ? -8.774 9.775 9.561 1.00 96.88 288 THR A O 1
ATOM 2092 N N . VAL A 1 289 ? -10.027 11.056 10.929 1.00 97.62 289 VAL A N 1
ATOM 2093 C CA . VAL A 1 289 ? -10.637 9.965 11.702 1.00 97.62 289 VAL A CA 1
ATOM 2094 C C . VAL A 1 289 ? -12.142 10.207 11.808 1.00 97.62 289 VAL A C 1
ATOM 2096 O O . VAL A 1 289 ? -12.572 11.326 12.082 1.00 97.62 289 VAL A O 1
ATOM 2099 N N . SER A 1 290 ? -12.947 9.163 11.614 1.00 95.81 290 SER A N 1
ATOM 2100 C CA . SER A 1 290 ? -14.386 9.175 11.905 1.00 95.81 290 SER A CA 1
ATOM 2101 C C . SER A 1 290 ? -14.826 7.861 12.553 1.00 95.81 290 SER A C 1
ATOM 2103 O O . SER A 1 290 ? -14.246 6.810 12.278 1.00 95.81 290 SER A O 1
ATOM 2105 N N . HIS A 1 291 ? -15.837 7.941 13.423 1.00 95.56 291 HIS A N 1
ATOM 2106 C CA . HIS A 1 291 ? -16.412 6.804 14.144 1.00 95.56 291 HIS A CA 1
ATOM 2107 C C . HIS A 1 291 ? -17.933 6.969 14.297 1.00 95.56 291 HIS A C 1
ATOM 2109 O O . HIS A 1 291 ? -18.404 7.865 15.015 1.00 95.56 291 HIS A O 1
ATOM 2115 N N . GLY A 1 292 ? -18.691 6.054 13.691 1.00 89.44 292 GLY A N 1
ATOM 2116 C CA . GLY A 1 292 ? -20.154 5.995 13.743 1.00 89.44 292 GLY A CA 1
ATOM 2117 C C . GLY A 1 292 ? -20.890 6.837 12.692 1.00 89.44 292 GLY A C 1
ATOM 2118 O O . GLY A 1 292 ? -22.089 7.050 12.864 1.00 89.44 2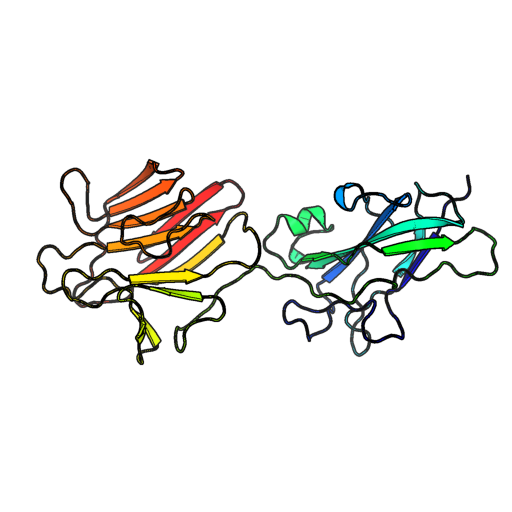92 GLY A O 1
ATOM 2119 N N . GLY A 1 293 ? -20.201 7.280 11.633 1.00 71.94 293 GLY A N 1
ATOM 2120 C CA . GLY A 1 293 ? -20.743 8.190 10.611 1.00 71.94 293 GLY A CA 1
ATOM 2121 C C . GLY A 1 293 ? -20.480 9.660 10.905 1.00 71.94 293 GLY A C 1
ATOM 2122 O O . GLY A 1 293 ? -20.700 10.088 12.061 1.00 71.94 293 GLY A O 1
#

Solvent-accessible surface area (backbone atoms only — not comparable to full-atom values): 16239 Å² total; per-residue (Å²): 131,62,56,9,26,33,24,41,31,14,72,42,94,55,90,65,26,25,37,34,19,34,64,84,65,72,51,52,33,33,83,65,32,34,34,34,43,23,40,31,45,64,87,54,55,80,90,70,42,42,83,37,66,70,72,36,58,36,32,59,78,96,51,30,17,20,38,76,61,58,78,27,59,39,87,85,36,54,37,63,36,58,26,27,32,29,50,37,31,25,31,49,90,29,45,91,49,54,74,58,13,68,77,39,92,37,39,34,31,67,42,57,77,33,78,46,61,24,17,42,88,89,52,96,56,71,45,44,59,62,20,85,28,59,43,45,46,29,42,58,58,86,74,89,84,80,67,27,82,58,85,60,90,70,50,50,70,26,76,60,27,48,65,43,100,81,36,38,74,40,37,57,69,91,56,88,93,63,46,22,23,80,47,71,68,69,98,57,94,70,76,50,52,78,48,76,51,72,50,69,45,46,70,51,90,52,86,77,46,72,56,55,39,49,52,61,51,57,95,60,55,59,80,66,43,48,26,87,37,51,46,51,36,47,28,40,24,41,33,43,47,56,90,77,90,60,75,48,30,19,39,37,35,27,48,68,82,39,77,80,47,77,43,79,39,90,70,72,28,81,76,62,50,74,30,49,34,40,41,32,37,42,77,88,70,51,75,48,77,49,71,61,118